Protein AF-A0A3M2SZI6-F1 (afdb_monomer_lite)

Foldseek 3Di:
DDLVVVVVVLVVLVVLVVCLVPCPPDDDVSNVVSVVVVVCQVLQLDPSVLVVLLSVLLVVLLVCLCVVVVHDPVRVVVQVVCCVPVVDRDPSCPRSVCCSVVPSCVVSVVVGDPLCNLPPDPVVVVPDDDVVVVVVCVVFQAAPLQRHTDDDQDDPPPDDDPDDDDPPRFWKWAFPPPRHIHTHVPPHPDPVSNCVCVVVCCVQAPSVRGGIDIDDPPDDPPPPPPPPPDDDDDDDDDDDDDD

Structure (mmCIF, N/CA/C/O backbone):
data_AF-A0A3M2SZI6-F1
#
_entry.id   AF-A0A3M2SZI6-F1
#
loop_
_atom_site.group_PDB
_atom_site.id
_atom_site.type_symbol
_atom_site.label_atom_id
_atom_site.label_alt_id
_atom_site.label_comp_id
_atom_site.label_asym_id
_atom_site.label_entity_id
_atom_site.label_seq_id
_atom_site.pdbx_PDB_ins_code
_atom_site.Cartn_x
_atom_site.Cartn_y
_atom_site.Cartn_z
_atom_site.occupancy
_atom_site.B_iso_or_equiv
_atom_site.auth_seq_id
_atom_site.auth_comp_id
_atom_site.auth_asym_id
_atom_site.auth_atom_id
_atom_site.pdbx_PDB_model_num
ATOM 1 N N . MET A 1 1 ? 2.377 13.272 8.577 1.00 46.03 1 MET A N 1
ATOM 2 C CA . MET A 1 1 ? 2.704 13.145 7.137 1.00 46.03 1 MET A CA 1
ATOM 3 C C . MET A 1 1 ? 1.404 13.261 6.367 1.00 46.03 1 MET A C 1
ATOM 5 O O . MET A 1 1 ? 0.552 12.391 6.498 1.00 46.03 1 MET A O 1
ATOM 9 N N . SER A 1 2 ? 1.166 14.421 5.756 1.00 57.62 2 SER A N 1
ATOM 10 C CA . SER A 1 2 ? -0.188 14.896 5.461 1.00 57.62 2 SER A CA 1
ATOM 11 C C . SER A 1 2 ? -0.835 14.128 4.307 1.00 57.62 2 SER A C 1
ATOM 13 O O . SER A 1 2 ? -0.233 13.898 3.264 1.00 57.62 2 SER A O 1
ATOM 15 N N . ARG A 1 3 ? -2.111 13.773 4.467 1.00 65.19 3 ARG A N 1
ATOM 16 C CA . ARG A 1 3 ? -2.977 13.209 3.416 1.00 65.19 3 ARG A CA 1
ATOM 17 C C . ARG A 1 3 ? -2.932 14.016 2.107 1.00 65.19 3 ARG A C 1
ATOM 19 O O . ARG A 1 3 ? -3.053 13.452 1.024 1.00 65.19 3 ARG A O 1
ATOM 26 N N . ALA A 1 4 ? -2.714 15.328 2.212 1.00 65.25 4 ALA A N 1
ATOM 27 C CA . ALA A 1 4 ? -2.494 16.231 1.085 1.00 65.25 4 ALA A CA 1
ATOM 28 C C . ALA A 1 4 ? -1.259 15.854 0.249 1.00 65.25 4 ALA A C 1
ATOM 30 O O . ALA A 1 4 ? -1.324 15.888 -0.977 1.00 65.25 4 ALA A O 1
ATOM 31 N N . PHE A 1 5 ? -0.171 15.420 0.888 1.00 71.94 5 PHE A N 1
ATOM 32 C CA . PHE A 1 5 ? 1.035 14.965 0.200 1.00 71.94 5 PHE A CA 1
ATOM 33 C C . PHE A 1 5 ? 0.783 13.692 -0.619 1.00 71.94 5 PHE A C 1
ATOM 35 O O . PHE A 1 5 ? 1.190 13.612 -1.773 1.00 71.94 5 PHE A O 1
ATOM 42 N N . LEU A 1 6 ? 0.029 12.728 -0.074 1.00 73.12 6 LEU A N 1
ATOM 43 C CA . LEU A 1 6 ? -0.333 11.503 -0.804 1.00 73.12 6 LEU A CA 1
ATOM 44 C C . LEU A 1 6 ? -1.160 11.810 -2.062 1.00 73.12 6 LEU A C 1
ATOM 46 O O . LEU A 1 6 ? -0.927 11.228 -3.119 1.00 73.12 6 LEU A O 1
ATOM 50 N N . ARG A 1 7 ? -2.078 12.778 -1.982 1.00 73.25 7 ARG A N 1
ATOM 51 C CA . ARG A 1 7 ? -2.840 13.256 -3.148 1.00 73.25 7 ARG A CA 1
ATOM 52 C C . ARG A 1 7 ? -1.986 13.989 -4.158 1.00 73.25 7 ARG A C 1
ATOM 54 O O . ARG A 1 7 ? -2.174 13.801 -5.355 1.00 73.25 7 ARG A O 1
ATOM 61 N N . PHE A 1 8 ? -1.081 14.833 -3.673 1.00 75.00 8 PHE A N 1
ATOM 62 C CA . PHE A 1 8 ? -0.149 15.553 -4.523 1.00 75.00 8 PHE A CA 1
ATOM 63 C C . PHE A 1 8 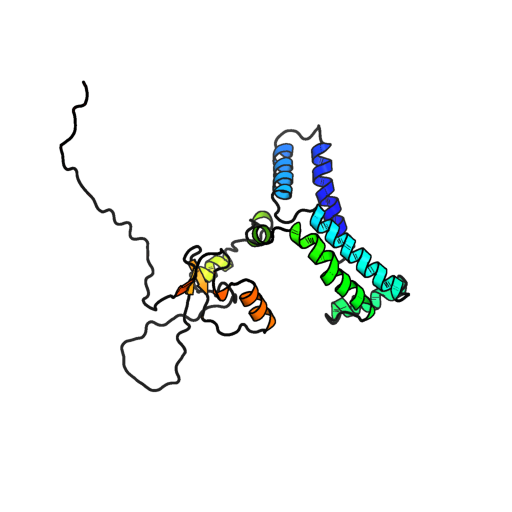? 0.698 14.573 -5.338 1.00 75.00 8 PHE A C 1
ATOM 65 O O . PHE A 1 8 ? 0.796 14.733 -6.551 1.00 75.00 8 PHE A O 1
ATOM 72 N N . MET A 1 9 ? 1.196 13.505 -4.706 1.00 78.69 9 MET A N 1
ATOM 73 C CA . MET A 1 9 ? 1.897 12.431 -5.411 1.00 78.69 9 MET A CA 1
ATOM 74 C C . MET A 1 9 ? 1.013 11.769 -6.473 1.00 78.69 9 MET A C 1
ATOM 76 O O . MET A 1 9 ? 1.435 11.673 -7.618 1.00 78.69 9 MET A O 1
ATOM 80 N N . CYS A 1 10 ? -0.228 11.384 -6.152 1.00 80.62 10 CYS A N 1
ATOM 81 C CA . CYS A 1 10 ? -1.124 10.761 -7.139 1.00 80.62 10 CYS A CA 1
ATOM 82 C C . CYS A 1 10 ? -1.425 11.679 -8.334 1.00 80.62 10 CYS A C 1
ATOM 84 O O . CYS A 1 10 ? -1.381 11.254 -9.489 1.00 80.62 10 CYS A O 1
ATOM 86 N N . ARG A 1 11 ? -1.663 12.970 -8.063 1.00 80.62 11 ARG A N 1
ATOM 87 C CA . ARG A 1 11 ? -1.860 13.989 -9.099 1.00 80.62 11 ARG A CA 1
ATOM 88 C C . ARG A 1 11 ? -0.607 14.163 -9.957 1.00 80.62 11 ARG A C 1
ATOM 90 O O . ARG A 1 11 ? -0.736 14.274 -11.171 1.00 80.62 11 ARG A O 1
ATOM 97 N N . GLY A 1 12 ? 0.575 14.165 -9.340 1.00 80.38 12 GLY A N 1
ATOM 98 C CA . GLY A 1 12 ? 1.857 14.198 -10.039 1.00 80.38 12 GLY A CA 1
ATOM 99 C C . GLY A 1 12 ? 2.023 12.996 -10.965 1.00 80.38 12 GLY A C 1
ATOM 100 O O . GLY A 1 12 ? 2.289 13.180 -12.146 1.00 80.38 12 GLY A O 1
ATOM 101 N N . LEU A 1 13 ? 1.757 11.786 -10.466 1.00 81.06 13 LEU A N 1
ATOM 102 C CA . LEU A 1 13 ? 1.853 10.547 -11.241 1.00 81.06 13 LEU A CA 1
ATOM 103 C C . LEU A 1 13 ? 0.875 10.507 -12.426 1.00 81.06 13 LEU A C 1
ATOM 105 O O . LEU A 1 13 ? 1.272 10.123 -13.521 1.00 81.06 13 LEU A O 1
ATOM 109 N N . ARG A 1 14 ? -0.375 10.973 -12.270 1.00 80.00 14 ARG A N 1
ATOM 110 C CA . ARG A 1 14 ? -1.274 11.166 -13.429 1.00 80.00 14 ARG A CA 1
ATOM 111 C C . ARG A 1 14 ? -0.752 12.222 -14.402 1.00 80.00 14 ARG A C 1
ATOM 113 O O . ARG A 1 14 ? -0.902 12.074 -15.612 1.00 80.00 14 ARG A O 1
ATOM 120 N N . GLY A 1 15 ? -0.166 13.292 -13.868 1.00 79.56 15 GLY A N 1
ATOM 121 C CA . GLY A 1 15 ? 0.428 14.372 -14.650 1.00 79.56 15 GLY A CA 1
ATOM 122 C C . GLY A 1 15 ? 1.559 13.894 -15.559 1.00 79.56 15 GLY A C 1
ATOM 123 O O . GLY A 1 15 ? 1.693 14.424 -16.656 1.00 79.56 15 GLY A O 1
ATOM 124 N N . VAL A 1 16 ? 2.305 12.859 -15.155 1.00 81.75 16 VAL A N 1
ATOM 125 C CA . VAL A 1 16 ? 3.337 12.223 -15.990 1.00 81.75 16 VAL A CA 1
ATOM 126 C C . VAL A 1 16 ? 2.719 11.641 -17.267 1.00 81.75 16 VAL A C 1
ATOM 128 O O . VAL A 1 16 ? 3.151 11.971 -18.366 1.00 81.75 16 VAL A O 1
ATOM 131 N N . TYR A 1 17 ? 1.638 10.864 -17.164 1.00 76.44 17 TYR A N 1
ATOM 132 C CA . TYR A 1 17 ? 0.963 10.314 -18.350 1.00 76.44 17 TYR A CA 1
ATOM 133 C C . TYR A 1 17 ? 0.357 11.394 -19.250 1.00 76.44 17 TYR A C 1
ATOM 135 O O . TYR A 1 17 ? 0.515 11.352 -20.470 1.00 76.44 17 TYR A O 1
ATOM 143 N N . ALA A 1 18 ? -0.319 12.381 -18.657 1.00 76.81 18 ALA A N 1
ATOM 144 C CA . ALA A 1 18 ? -0.904 13.489 -19.413 1.00 76.81 18 ALA A CA 1
ATOM 145 C C . ALA A 1 18 ? 0.176 14.327 -20.122 1.00 76.81 18 ALA A C 1
ATOM 147 O O . ALA A 1 18 ? -0.015 14.756 -21.262 1.00 76.81 18 ALA A O 1
ATOM 148 N N . GLY A 1 19 ? 1.323 14.516 -19.463 1.00 76.06 19 GLY A N 1
ATOM 149 C CA . GLY A 1 19 ? 2.503 15.170 -20.015 1.00 76.06 19 GLY A CA 1
ATOM 150 C C . GLY A 1 19 ? 3.101 14.395 -21.185 1.00 76.06 19 GLY A C 1
ATOM 151 O O . GLY A 1 19 ? 3.378 15.001 -22.218 1.00 76.06 19 GLY A O 1
ATOM 152 N N . TYR A 1 20 ? 3.223 13.068 -21.079 1.00 74.75 20 TYR A N 1
ATOM 153 C CA . TYR A 1 20 ? 3.683 12.208 -22.177 1.00 74.75 20 TYR A CA 1
ATOM 154 C C . TYR A 1 20 ? 2.764 12.285 -23.403 1.00 74.75 20 TYR A C 1
ATOM 156 O O . TYR A 1 20 ? 3.225 12.538 -24.512 1.00 74.75 20 TYR A O 1
ATOM 164 N N . ALA A 1 21 ? 1.450 12.145 -23.206 1.00 73.00 21 ALA A N 1
ATOM 165 C CA . ALA A 1 21 ? 0.480 12.169 -24.303 1.00 73.00 21 ALA A CA 1
ATOM 166 C C . ALA A 1 21 ? 0.410 13.532 -25.018 1.00 73.00 21 ALA A C 1
ATOM 168 O O . ALA A 1 21 ? 0.149 13.593 -26.218 1.00 73.00 21 ALA A O 1
ATOM 169 N N . SER A 1 22 ? 0.659 14.624 -24.289 1.00 72.25 22 SER A N 1
ATOM 170 C CA . SER A 1 22 ? 0.577 15.994 -24.820 1.00 72.25 22 SER A CA 1
ATOM 171 C C . SER A 1 22 ? 1.901 16.506 -25.400 1.00 72.25 22 SER A C 1
ATOM 173 O O . SER A 1 22 ? 1.936 17.568 -26.021 1.00 72.25 22 SER A O 1
ATOM 175 N N . SER A 1 23 ? 3.008 15.788 -25.200 1.00 65.56 23 SER A N 1
ATOM 176 C CA . SER A 1 23 ? 4.343 16.256 -25.572 1.00 65.56 23 SER A CA 1
ATOM 177 C C . SER A 1 23 ? 4.766 15.781 -26.961 1.00 65.56 23 SER A C 1
ATOM 179 O O . SER A 1 23 ? 5.646 14.945 -27.145 1.00 65.56 23 SER A O 1
ATOM 181 N N . VAL A 1 24 ? 4.186 16.422 -27.975 1.00 60.75 24 VAL A N 1
ATOM 182 C CA . VAL A 1 24 ? 4.564 16.262 -29.393 1.00 60.75 24 VAL A CA 1
ATOM 183 C C . VAL A 1 24 ? 6.037 16.653 -29.656 1.00 60.75 24 VAL A C 1
ATOM 185 O O . VAL A 1 24 ? 6.616 16.241 -30.656 1.00 60.75 24 VAL A O 1
ATOM 188 N N . ALA A 1 25 ? 6.668 17.398 -28.739 1.00 64.94 25 ALA A N 1
ATOM 189 C CA . ALA A 1 25 ? 8.011 17.966 -28.882 1.00 64.94 25 ALA A CA 1
ATOM 190 C C . ALA A 1 25 ? 9.134 17.245 -28.104 1.00 64.94 25 ALA A C 1
ATOM 192 O O . ALA A 1 25 ? 10.276 17.705 -28.154 1.00 64.94 25 ALA A O 1
ATOM 193 N N . LEU A 1 26 ? 8.868 16.145 -27.380 1.00 69.25 26 LEU A N 1
ATOM 194 C CA . LEU A 1 26 ? 9.967 15.371 -26.785 1.00 69.25 26 LEU A CA 1
ATOM 195 C C . LEU A 1 26 ? 10.735 14.635 -27.898 1.00 69.25 26 LEU A C 1
ATOM 197 O O . LEU A 1 26 ? 10.228 13.687 -28.501 1.00 69.25 26 LEU A O 1
ATOM 201 N N . ALA A 1 27 ? 11.957 15.092 -28.171 1.00 73.38 27 ALA A N 1
ATOM 202 C CA . ALA A 1 27 ? 12.854 14.537 -29.180 1.00 73.38 27 ALA A CA 1
ATOM 203 C C . ALA A 1 27 ? 14.046 13.805 -28.540 1.00 73.38 27 ALA A C 1
ATOM 205 O O . ALA A 1 27 ? 14.452 14.114 -27.418 1.00 73.38 27 ALA A O 1
ATOM 206 N N . GLY A 1 28 ? 14.612 12.844 -29.275 1.00 78.88 28 GLY A N 1
ATOM 207 C CA . GLY A 1 28 ? 15.809 12.099 -28.870 1.00 78.88 28 GLY A CA 1
ATOM 208 C C . GLY A 1 28 ? 15.627 11.282 -27.587 1.00 78.88 28 GLY A C 1
ATOM 209 O O . GLY A 1 28 ? 14.544 10.760 -27.309 1.00 78.88 28 GLY A O 1
ATOM 210 N N . ASP A 1 29 ? 16.694 11.198 -26.793 1.00 81.88 29 ASP A N 1
ATOM 211 C CA . ASP A 1 29 ? 16.782 10.353 -25.595 1.00 81.88 29 ASP A CA 1
ATOM 212 C C . ASP A 1 29 ? 15.749 10.708 -24.519 1.00 81.88 29 ASP A C 1
ATOM 214 O O . ASP A 1 29 ? 15.277 9.835 -23.793 1.00 81.88 29 ASP A O 1
ATOM 218 N N . ALA A 1 30 ? 15.319 11.973 -24.447 1.00 80.62 30 ALA A N 1
ATOM 219 C CA . ALA A 1 30 ? 14.303 12.408 -23.490 1.00 80.62 30 ALA A CA 1
ATOM 220 C C . ALA A 1 30 ? 12.989 11.630 -23.660 1.00 80.62 30 ALA A C 1
ATOM 222 O O . ALA A 1 30 ? 12.348 11.280 -22.671 1.00 80.62 30 ALA A O 1
ATOM 223 N N . ARG A 1 31 ? 12.599 11.319 -24.905 1.00 82.81 31 ARG A N 1
ATOM 224 C CA . ARG A 1 31 ? 11.388 10.534 -25.185 1.00 82.81 31 ARG A CA 1
ATOM 225 C C . ARG A 1 31 ? 11.536 9.081 -24.738 1.00 82.81 31 ARG A C 1
ATOM 227 O O . ARG A 1 31 ? 10.555 8.498 -24.283 1.00 82.81 31 ARG A O 1
ATOM 234 N N . ILE A 1 32 ? 12.741 8.524 -24.859 1.00 83.94 32 ILE A N 1
ATOM 235 C CA . ILE A 1 32 ? 13.065 7.153 -24.449 1.00 83.94 32 ILE A CA 1
ATOM 236 C C . ILE A 1 32 ? 12.957 7.038 -22.926 1.00 83.94 32 ILE A C 1
ATOM 238 O O . ILE A 1 32 ? 12.184 6.217 -22.439 1.00 83.94 32 ILE A O 1
ATOM 242 N N . TYR A 1 33 ? 13.623 7.925 -22.179 1.00 84.12 33 TYR A N 1
ATOM 243 C CA . TYR A 1 33 ? 13.553 7.926 -20.713 1.00 84.12 33 TYR A CA 1
ATOM 244 C C . TYR A 1 33 ? 12.137 8.198 -20.191 1.00 84.12 33 TYR A C 1
ATOM 246 O O . TYR A 1 33 ? 11.699 7.587 -19.220 1.00 84.12 33 TYR A O 1
ATOM 254 N N . TYR A 1 34 ? 11.379 9.087 -20.840 1.00 85.56 34 TYR A N 1
ATOM 255 C CA . TYR A 1 34 ? 9.992 9.337 -20.444 1.00 85.56 34 TYR A CA 1
ATOM 256 C C . TYR A 1 34 ? 9.104 8.107 -20.683 1.00 85.56 34 TYR A C 1
ATOM 258 O O . TYR A 1 34 ? 8.294 7.756 -19.825 1.00 85.56 34 TYR A O 1
ATOM 266 N N . ALA A 1 35 ? 9.275 7.424 -21.820 1.00 85.06 35 ALA A N 1
ATOM 267 C CA . ALA A 1 35 ? 8.560 6.184 -22.110 1.00 85.06 35 ALA A CA 1
ATOM 268 C C . ALA A 1 35 ? 8.898 5.083 -21.091 1.00 85.06 35 ALA A C 1
ATOM 270 O O . ALA A 1 35 ? 7.995 4.391 -20.632 1.00 85.06 35 ALA A O 1
ATOM 271 N N . GLU A 1 36 ? 10.163 4.972 -20.679 1.00 86.81 36 GLU A N 1
ATOM 272 C CA . GLU A 1 36 ? 10.608 4.040 -19.636 1.00 86.81 36 GLU A CA 1
ATOM 273 C C . GLU A 1 36 ? 9.957 4.340 -18.276 1.00 86.81 36 GLU A C 1
ATOM 275 O O . GLU A 1 36 ? 9.496 3.426 -17.586 1.00 86.81 36 GLU A O 1
ATOM 280 N N . ILE A 1 37 ? 9.831 5.621 -17.907 1.00 85.38 37 ILE A N 1
ATOM 281 C CA . ILE A 1 37 ? 9.111 6.037 -16.694 1.00 85.38 37 ILE A CA 1
ATOM 282 C C . ILE A 1 37 ? 7.634 5.639 -16.783 1.00 85.38 37 ILE A C 1
ATOM 284 O O . ILE A 1 37 ? 7.106 5.048 -15.841 1.00 85.38 37 ILE A O 1
ATOM 288 N N . CYS A 1 38 ? 6.963 5.925 -17.904 1.00 86.12 38 CYS A N 1
ATOM 289 C CA . CYS A 1 38 ? 5.572 5.515 -18.112 1.00 86.12 38 CYS A CA 1
ATOM 290 C C . CYS A 1 38 ? 5.425 3.992 -18.017 1.00 86.12 38 CYS A C 1
ATOM 292 O O . CYS A 1 38 ? 4.599 3.512 -17.248 1.00 86.12 38 CYS A O 1
ATOM 294 N N . GLN A 1 39 ? 6.284 3.231 -18.692 1.00 86.44 39 GLN A N 1
ATOM 295 C CA . GLN A 1 39 ? 6.273 1.769 -18.651 1.00 86.44 39 GLN A CA 1
ATOM 296 C C . GLN A 1 39 ? 6.519 1.220 -17.235 1.00 86.44 39 GLN A C 1
ATOM 298 O O . GLN A 1 39 ? 5.884 0.249 -16.817 1.00 86.44 39 GLN A O 1
ATOM 303 N N . THR A 1 40 ? 7.401 1.852 -16.459 1.00 84.19 40 THR A N 1
ATOM 304 C CA . THR A 1 40 ? 7.645 1.493 -15.052 1.00 84.19 40 THR A CA 1
ATOM 305 C C . THR A 1 40 ? 6.402 1.742 -14.194 1.00 84.19 40 THR A C 1
ATOM 307 O O . THR A 1 40 ? 6.050 0.930 -13.339 1.00 84.19 40 THR A O 1
ATOM 310 N N . LEU A 1 41 ? 5.685 2.842 -14.442 1.00 83.62 41 LEU A N 1
ATOM 311 C CA . LEU A 1 41 ? 4.431 3.143 -13.752 1.00 83.62 41 LEU A CA 1
ATOM 312 C C . LEU A 1 41 ? 3.291 2.196 -14.161 1.00 83.62 41 LEU A C 1
ATOM 314 O O . LEU A 1 41 ? 2.473 1.859 -13.306 1.00 83.62 41 LEU A O 1
ATOM 318 N N . GLU A 1 42 ? 3.226 1.761 -15.422 1.00 82.56 42 GLU A N 1
ATOM 319 C CA . GLU A 1 42 ? 2.219 0.802 -15.913 1.00 82.56 42 GLU A CA 1
ATOM 320 C C . GLU A 1 42 ? 2.475 -0.616 -15.395 1.00 82.56 42 GLU A C 1
ATOM 322 O O . GLU A 1 42 ? 1.539 -1.326 -15.032 1.00 82.56 42 GLU A O 1
ATOM 327 N N . SER A 1 43 ? 3.746 -1.020 -15.327 1.00 82.25 43 SER A N 1
ATOM 328 C CA . SER A 1 43 ? 4.164 -2.326 -14.799 1.00 82.25 43 SER A CA 1
ATOM 329 C C . SER A 1 43 ? 4.145 -2.400 -13.270 1.00 82.25 43 SER A C 1
ATOM 331 O O . SER A 1 43 ? 4.288 -3.488 -12.704 1.00 82.25 43 SER A O 1
ATOM 333 N N . SER A 1 44 ? 3.933 -1.270 -12.586 1.00 81.62 44 SER A N 1
ATOM 334 C CA . SER A 1 44 ? 3.787 -1.237 -11.136 1.00 81.62 44 SER A CA 1
ATOM 335 C C . SER A 1 44 ? 2.622 -2.132 -10.691 1.00 81.62 44 SER A C 1
ATOM 337 O O . SER A 1 44 ? 1.479 -1.930 -11.111 1.00 81.62 44 SER A O 1
ATOM 339 N N . PRO A 1 45 ? 2.849 -3.065 -9.749 1.00 83.06 45 PRO A N 1
ATOM 340 C CA . PRO A 1 45 ? 1.787 -3.923 -9.221 1.00 83.06 45 PRO A CA 1
ATOM 341 C C . PRO A 1 45 ? 0.752 -3.143 -8.393 1.00 83.06 45 PRO A C 1
ATOM 343 O O . PRO A 1 45 ? -0.335 -3.645 -8.104 1.00 83.06 45 PRO A O 1
ATOM 346 N N . VAL A 1 46 ? 1.075 -1.905 -7.999 1.00 83.06 46 VAL A N 1
ATOM 347 C CA . VAL A 1 46 ? 0.136 -0.976 -7.369 1.00 83.06 46 VAL A CA 1
ATOM 348 C C . VAL A 1 46 ? -0.376 -0.018 -8.436 1.00 83.06 46 VAL A C 1
ATOM 350 O O . VAL A 1 46 ? 0.315 0.935 -8.801 1.00 83.06 46 VAL A O 1
ATOM 353 N N . ARG A 1 47 ? -1.603 -0.256 -8.911 1.00 85.81 47 ARG A N 1
ATOM 354 C CA . ARG A 1 47 ? -2.260 0.645 -9.861 1.00 85.81 47 ARG A CA 1
ATOM 355 C C . ARG A 1 47 ? -2.638 1.966 -9.180 1.00 85.81 47 ARG A C 1
ATOM 357 O O . ARG A 1 47 ? -3.231 1.973 -8.095 1.00 85.81 47 ARG A O 1
ATOM 364 N N . ILE A 1 48 ? -2.291 3.084 -9.819 1.00 86.50 48 ILE A N 1
ATOM 365 C CA . ILE A 1 48 ? -2.478 4.438 -9.269 1.00 86.50 48 ILE A CA 1
ATOM 366 C C . ILE A 1 48 ? -3.967 4.739 -9.035 1.00 86.50 48 ILE A C 1
ATOM 368 O O . ILE A 1 48 ? -4.319 5.286 -7.992 1.00 86.50 48 ILE A O 1
ATOM 372 N N . ASP A 1 49 ? -4.848 4.321 -9.947 1.00 87.38 49 ASP A N 1
ATOM 373 C CA . ASP A 1 49 ? -6.300 4.511 -9.840 1.00 87.38 49 ASP A CA 1
ATOM 374 C C . ASP A 1 49 ? -6.887 3.813 -8.602 1.00 87.38 49 ASP A C 1
ATOM 376 O O . ASP A 1 49 ? -7.684 4.399 -7.868 1.00 87.38 49 ASP A O 1
ATOM 380 N N . VAL A 1 50 ? -6.452 2.581 -8.318 1.00 89.44 50 VAL A N 1
ATOM 381 C CA . VAL A 1 50 ? -6.881 1.810 -7.137 1.00 89.44 50 VAL A CA 1
ATOM 382 C C . VAL A 1 50 ? -6.410 2.481 -5.850 1.00 89.44 50 VAL A C 1
ATOM 384 O O . VAL A 1 50 ? -7.165 2.585 -4.878 1.00 89.44 50 VAL A O 1
ATOM 387 N N . TYR A 1 51 ? -5.168 2.968 -5.842 1.00 87.94 51 TYR A N 1
ATOM 388 C CA . TYR A 1 51 ? -4.617 3.698 -4.707 1.00 87.94 51 TYR A CA 1
ATOM 389 C C . TYR A 1 51 ? -5.363 5.018 -4.456 1.00 87.94 51 TYR A C 1
ATOM 391 O O . TYR A 1 51 ? -5.688 5.349 -3.315 1.00 87.94 51 TYR A O 1
ATOM 399 N N . GLU A 1 52 ? -5.725 5.748 -5.508 1.00 89.19 52 GLU A N 1
ATOM 400 C CA . GLU A 1 52 ? -6.522 6.968 -5.387 1.00 89.19 52 GLU A CA 1
ATOM 401 C C . GLU A 1 52 ? -7.938 6.700 -4.878 1.00 89.19 52 GLU A C 1
ATOM 403 O O . GLU A 1 52 ? -8.399 7.423 -3.990 1.00 89.19 52 GLU A O 1
ATOM 408 N N . LYS A 1 53 ? -8.608 5.645 -5.366 1.00 91.19 53 LYS A N 1
ATOM 409 C CA . LYS A 1 53 ? -9.910 5.211 -4.828 1.00 91.19 53 LYS A CA 1
ATOM 410 C C . LYS A 1 53 ? -9.823 4.954 -3.321 1.00 91.19 53 LYS A C 1
ATOM 412 O O . LYS A 1 53 ? -10.703 5.390 -2.578 1.00 91.19 53 LYS A O 1
ATOM 417 N N . LEU A 1 54 ? -8.742 4.317 -2.851 1.00 90.50 54 LEU A N 1
ATOM 418 C CA . LEU A 1 54 ? -8.496 4.120 -1.419 1.00 90.50 54 LEU A CA 1
ATOM 419 C C . LEU A 1 54 ? -8.372 5.455 -0.676 1.00 90.50 54 LEU A C 1
ATOM 421 O O . LEU A 1 54 ? -9.026 5.642 0.349 1.00 90.50 54 LEU A O 1
ATOM 425 N N . LEU A 1 55 ? -7.554 6.385 -1.179 1.00 90.06 55 LEU A N 1
ATOM 426 C CA . LEU A 1 55 ? -7.348 7.689 -0.540 1.00 90.06 55 LEU A CA 1
ATOM 427 C C . LEU A 1 55 ? -8.629 8.527 -0.478 1.00 90.06 55 LEU A C 1
ATOM 429 O O . LEU A 1 55 ? -8.854 9.232 0.509 1.00 90.06 55 LEU A O 1
ATOM 433 N N . VAL A 1 56 ? -9.457 8.472 -1.522 1.00 91.19 56 VAL A N 1
ATOM 434 C CA . VAL A 1 56 ? -10.767 9.132 -1.549 1.00 91.19 56 VAL A CA 1
ATOM 435 C C . VAL A 1 56 ? -11.696 8.479 -0.528 1.00 91.19 56 VAL A C 1
ATOM 437 O O . VAL A 1 56 ? -12.233 9.183 0.321 1.00 91.19 56 VAL A O 1
ATOM 440 N N . GLY A 1 57 ? -11.805 7.147 -0.525 1.00 91.56 57 GLY A N 1
ATOM 441 C CA . GLY A 1 57 ? -12.662 6.420 0.416 1.00 91.56 57 GLY A CA 1
ATOM 442 C C . GLY A 1 57 ? -12.280 6.627 1.885 1.00 91.56 57 GLY A C 1
ATOM 443 O O . GLY A 1 57 ? -13.157 6.762 2.740 1.00 91.56 57 GLY A O 1
ATOM 444 N N . VAL A 1 58 ? -10.981 6.695 2.195 1.00 91.75 58 VAL A N 1
ATOM 445 C CA . VAL A 1 58 ? -10.490 7.014 3.547 1.00 91.75 58 VAL A CA 1
ATOM 446 C C . VAL A 1 58 ? -10.872 8.437 3.947 1.00 91.75 58 VAL A C 1
ATOM 448 O O . VAL A 1 58 ? -11.320 8.645 5.071 1.00 91.75 58 VAL A O 1
ATOM 451 N N . ASP A 1 59 ? -10.725 9.417 3.053 1.00 90.19 59 ASP A N 1
ATOM 452 C CA . ASP A 1 59 ? -11.095 10.797 3.375 1.00 90.19 59 ASP A CA 1
ATOM 453 C C . ASP A 1 59 ? -12.595 10.969 3.557 1.00 90.19 59 ASP A C 1
ATOM 455 O O . ASP A 1 59 ? -13.011 11.537 4.558 1.00 90.19 59 ASP A O 1
ATOM 459 N N . SER A 1 60 ? -13.408 10.411 2.663 1.00 92.56 60 SER A N 1
ATOM 460 C CA . SER A 1 60 ? -14.862 10.438 2.819 1.00 92.56 60 SER A CA 1
ATOM 461 C C . SER A 1 60 ? -15.286 9.825 4.156 1.00 92.56 60 SER A C 1
ATOM 463 O O . SER A 1 60 ? -16.075 10.428 4.879 1.00 92.56 60 SER A O 1
ATOM 465 N N . ALA A 1 61 ? -14.700 8.686 4.548 1.00 93.62 61 ALA A N 1
ATOM 466 C CA . ALA A 1 61 ? -14.992 8.051 5.833 1.00 93.62 61 ALA A CA 1
ATOM 467 C C . ALA A 1 61 ? -14.597 8.927 7.037 1.00 93.62 61 ALA A C 1
ATOM 469 O O . ALA A 1 61 ? -15.370 9.054 7.986 1.00 93.62 61 ALA A O 1
ATOM 470 N N . VAL A 1 62 ? -13.414 9.546 7.000 1.00 92.19 62 VAL A N 1
ATOM 471 C CA . VAL A 1 62 ? -12.931 10.437 8.069 1.00 92.19 62 VAL A CA 1
ATOM 472 C C . VAL A 1 62 ? -13.753 11.728 8.131 1.00 92.19 62 VAL A C 1
ATOM 474 O O . VAL A 1 62 ? -14.158 12.146 9.213 1.00 92.19 62 VAL A O 1
ATOM 477 N N . GLY A 1 63 ? -14.054 12.336 6.983 1.00 91.00 63 GLY A N 1
ATOM 478 C CA . GLY A 1 63 ? -14.882 13.534 6.883 1.00 91.00 63 GLY A CA 1
ATOM 479 C C . GLY A 1 63 ? -16.294 13.301 7.415 1.00 91.00 63 GLY A C 1
ATOM 480 O O . GLY A 1 63 ? -16.792 14.113 8.190 1.00 91.00 63 GLY A O 1
ATOM 481 N N . HIS A 1 64 ? -16.916 12.167 7.077 1.00 93.81 64 HIS A N 1
ATOM 482 C CA . HIS A 1 64 ? -18.228 11.792 7.612 1.00 93.81 64 HIS A CA 1
ATOM 483 C C . HIS A 1 64 ? -18.193 11.507 9.114 1.00 93.81 64 HIS A C 1
ATOM 485 O O . HIS A 1 64 ? -19.138 11.859 9.811 1.00 93.81 64 HIS A O 1
ATOM 491 N N . ALA A 1 65 ? -17.114 10.917 9.629 1.00 93.44 65 ALA A N 1
ATOM 492 C CA . ALA A 1 65 ? -16.974 10.670 11.060 1.00 93.44 65 ALA A CA 1
ATOM 493 C C . ALA A 1 65 ? -16.840 11.972 11.866 1.00 93.44 65 ALA A C 1
ATOM 495 O O . ALA A 1 65 ? -17.526 12.136 12.873 1.00 93.44 65 ALA A O 1
ATOM 496 N N . TYR A 1 66 ? -16.033 12.929 11.393 1.00 93.75 66 TYR A N 1
ATOM 497 C CA . TYR A 1 66 ? -15.952 14.250 12.021 1.00 93.75 66 TYR A CA 1
ATOM 498 C C . TYR A 1 66 ? -17.267 15.020 11.905 1.00 93.75 66 TYR A C 1
ATOM 500 O O . TYR A 1 66 ? -17.756 15.531 12.908 1.00 93.75 66 TYR A O 1
ATOM 508 N N . HIS A 1 67 ? -17.876 15.056 10.717 1.00 92.44 67 HIS A N 1
ATOM 509 C CA . HIS A 1 67 ? -19.150 15.745 10.516 1.00 92.44 67 HIS A CA 1
ATOM 510 C C . HIS A 1 67 ? -20.272 15.142 11.374 1.00 92.44 67 HIS A C 1
ATOM 512 O O . HIS A 1 67 ? -21.004 15.876 12.030 1.00 92.44 67 HIS A O 1
ATOM 518 N N . GLY A 1 68 ? -20.362 13.810 11.444 1.00 89.62 68 GLY A N 1
ATOM 519 C CA . GLY A 1 68 ? -21.346 13.105 12.267 1.00 89.62 68 GLY A CA 1
ATOM 520 C C . GLY A 1 68 ? -21.148 13.288 13.774 1.00 89.62 68 GLY A C 1
ATOM 521 O O . GLY A 1 68 ? -22.104 13.153 14.529 1.00 89.62 68 GLY A O 1
ATOM 522 N N . ALA A 1 69 ? -19.935 13.630 14.216 1.00 89.88 69 ALA A N 1
ATOM 523 C CA . ALA A 1 69 ? -19.650 13.998 15.602 1.00 89.88 69 ALA A CA 1
ATOM 524 C C . ALA A 1 69 ? -19.787 15.507 15.876 1.00 89.88 69 ALA A C 1
ATOM 526 O O . ALA A 1 69 ? -19.535 15.935 16.999 1.00 89.88 69 ALA A O 1
ATOM 527 N N . GLY A 1 70 ? -20.154 16.309 14.869 1.00 90.31 70 GLY A N 1
ATOM 528 C CA . GLY A 1 70 ? -20.269 17.764 14.980 1.00 90.31 70 GLY A CA 1
ATOM 529 C C . GLY A 1 70 ? -18.934 18.514 14.978 1.00 90.31 70 GLY A C 1
ATOM 530 O O . GLY A 1 70 ? -18.922 19.697 15.292 1.00 90.31 70 GLY A O 1
ATOM 531 N N . TYR A 1 71 ? -17.824 17.859 14.618 1.00 88.81 71 TYR A N 1
ATOM 532 C CA . TYR A 1 71 ? -16.488 18.455 14.690 1.00 88.81 71 TYR A CA 1
ATOM 533 C C . TYR A 1 71 ? -16.243 19.439 13.541 1.00 88.81 71 TYR A C 1
ATOM 535 O O . TYR A 1 71 ? -16.235 19.058 12.360 1.00 88.81 71 TYR A O 1
ATOM 543 N N . GLY A 1 72 ? -15.954 20.690 13.900 1.00 86.00 72 GLY A N 1
ATOM 544 C CA . GLY A 1 72 ? -15.466 21.719 12.980 1.00 86.00 72 GLY A CA 1
ATOM 545 C C . GLY A 1 72 ? -13.966 21.594 12.683 1.00 86.00 72 GLY A C 1
ATOM 546 O O . GLY A 1 72 ? -13.248 20.813 13.308 1.00 86.00 72 GLY A O 1
ATOM 547 N N . ASP A 1 73 ? -13.452 22.396 11.745 1.00 82.44 73 ASP A N 1
ATOM 548 C CA . ASP A 1 73 ? -12.023 22.373 11.378 1.00 82.44 73 ASP A CA 1
ATOM 549 C C . ASP A 1 73 ? -11.093 22.711 12.558 1.00 82.44 73 ASP A C 1
ATOM 551 O O . ASP A 1 73 ? -9.986 22.180 12.638 1.00 82.44 73 ASP A O 1
ATOM 555 N N . ALA A 1 74 ? -11.556 23.525 13.512 1.00 86.50 74 ALA A N 1
ATOM 556 C CA . ALA A 1 74 ? -10.804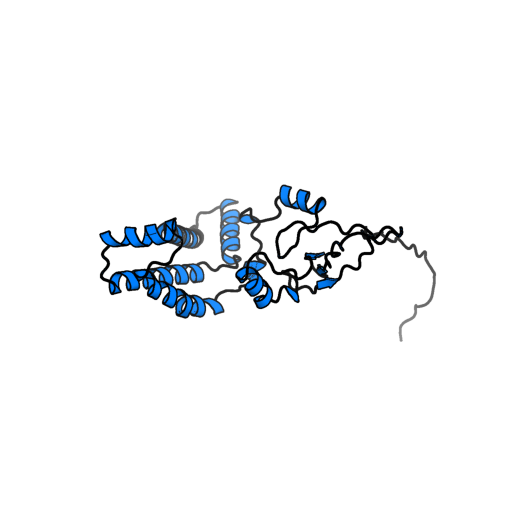 23.889 14.714 1.00 86.50 74 ALA A CA 1
ATOM 557 C C . ALA A 1 74 ? -10.632 22.726 15.712 1.00 86.50 74 ALA A C 1
ATOM 559 O O . ALA A 1 74 ? -9.684 22.720 16.495 1.00 86.50 74 ALA A O 1
ATOM 560 N N . GLU A 1 75 ? -11.521 21.731 15.681 1.00 86.31 75 GLU A N 1
ATOM 561 C CA . GLU A 1 75 ? -11.577 20.647 16.673 1.00 86.31 75 GLU A CA 1
ATOM 562 C C . GLU A 1 75 ? -10.873 19.370 16.187 1.00 86.31 75 GLU A C 1
ATOM 564 O O . GLU A 1 75 ? -10.521 18.498 16.982 1.00 86.31 75 GLU A O 1
ATOM 569 N N . ARG A 1 76 ? -10.603 19.268 14.879 1.00 85.94 76 ARG A N 1
ATOM 570 C CA . ARG A 1 76 ? -9.900 18.135 14.247 1.00 85.94 76 ARG A CA 1
ATOM 571 C C . ARG A 1 76 ? -8.453 17.914 14.714 1.00 85.94 76 ARG A C 1
ATOM 573 O O . ARG A 1 76 ? -8.079 16.746 14.861 1.00 85.94 76 ARG A O 1
ATOM 580 N N . PRO A 1 77 ? 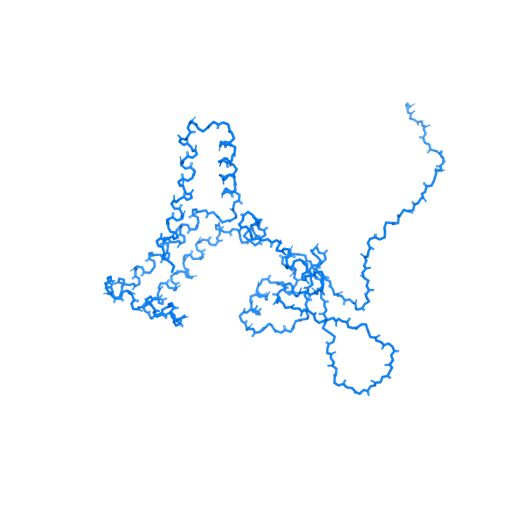-7.632 18.949 14.999 1.00 87.00 77 PRO A N 1
ATOM 581 C CA . PRO A 1 77 ? -6.235 18.744 15.384 1.00 87.00 77 PRO A CA 1
ATOM 582 C C . PRO A 1 77 ? -6.051 17.934 16.673 1.00 87.00 77 PRO A C 1
ATOM 584 O O . PRO A 1 77 ? -5.044 17.243 16.819 1.00 87.00 77 PRO A O 1
ATOM 587 N N . GLY A 1 78 ? -7.009 17.993 17.607 1.00 87.69 78 GLY A N 1
ATOM 588 C CA . GLY A 1 78 ? -6.942 17.271 18.882 1.00 87.69 78 GLY A CA 1
ATOM 589 C C . GLY A 1 78 ? -6.922 15.748 18.695 1.00 87.69 78 GLY A C 1
ATOM 590 O O . GLY A 1 78 ? -5.919 15.113 19.036 1.00 87.69 78 GLY A O 1
ATOM 591 N N . PRO A 1 79 ? -7.974 15.156 18.099 1.00 87.50 79 PRO A N 1
ATOM 592 C CA . PRO A 1 79 ? -8.012 13.730 17.778 1.00 87.50 79 PRO A CA 1
ATOM 593 C C . PRO A 1 79 ? -6.864 13.274 16.866 1.00 87.50 79 PRO A C 1
ATOM 595 O O . PRO A 1 79 ? -6.321 12.188 17.059 1.00 87.50 79 PRO A O 1
ATOM 598 N N . GLU A 1 80 ? -6.455 14.088 15.886 1.00 87.12 80 GLU A N 1
ATOM 599 C CA . GLU A 1 80 ? -5.330 13.743 15.002 1.00 87.12 80 GLU A CA 1
ATOM 600 C C . GLU A 1 80 ? -3.998 13.675 15.758 1.00 87.12 80 GLU A C 1
ATOM 602 O O . GLU A 1 80 ? -3.210 12.747 15.558 1.00 87.12 80 GLU A O 1
ATOM 607 N N . LYS A 1 81 ? -3.757 14.622 16.672 1.00 85.25 81 LYS A N 1
ATOM 608 C CA . LYS A 1 81 ? -2.582 14.606 17.547 1.00 85.25 81 LYS A CA 1
ATOM 609 C C . LYS A 1 8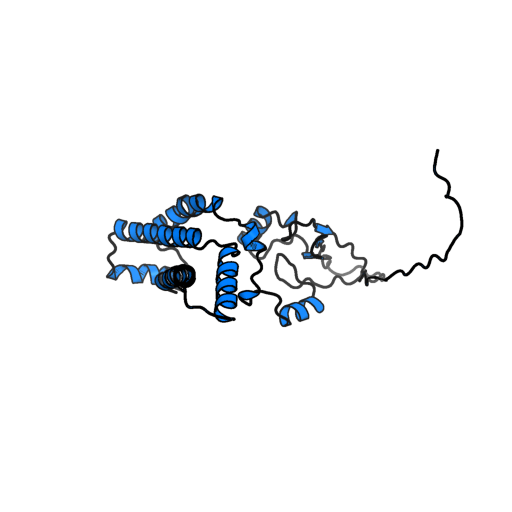1 ? -2.590 13.379 18.454 1.00 85.25 81 LYS A C 1
ATOM 611 O O . LYS A 1 81 ? -1.553 12.737 18.595 1.00 85.25 81 LYS A O 1
ATOM 616 N N . GLU A 1 82 ? -3.733 13.030 19.041 1.00 85.38 82 GLU A N 1
ATOM 617 C CA . GLU A 1 82 ? -3.855 11.837 19.886 1.00 85.38 82 GLU A CA 1
ATOM 618 C C . GLU A 1 82 ? -3.550 10.554 19.100 1.00 85.38 82 GLU A C 1
ATOM 620 O O . GLU A 1 82 ? -2.777 9.713 19.564 1.00 85.38 82 GLU A O 1
ATOM 625 N N . LEU A 1 83 ? -4.081 10.440 17.878 1.00 84.56 83 LEU A N 1
ATOM 626 C CA . LEU A 1 83 ? -3.812 9.314 16.985 1.00 84.56 83 LEU A CA 1
ATOM 627 C C . LEU A 1 83 ? -2.314 9.173 16.676 1.00 84.56 83 LEU A C 1
ATOM 629 O O . LEU A 1 83 ? -1.788 8.060 16.688 1.00 84.56 83 LEU A O 1
ATOM 633 N N . LEU A 1 84 ? -1.627 10.288 16.412 1.00 81.12 84 LEU A N 1
ATOM 634 C CA . LEU A 1 84 ? -0.202 10.298 16.069 1.00 81.12 84 LEU A CA 1
ATOM 635 C C . LEU A 1 84 ? 0.712 10.041 17.273 1.00 81.12 84 LEU A C 1
ATOM 637 O O . LEU A 1 84 ? 1.705 9.334 17.132 1.00 81.12 84 LEU A O 1
ATOM 641 N N . VAL A 1 85 ? 0.398 10.618 18.435 1.00 86.62 85 VAL A N 1
ATOM 642 C CA . VAL A 1 85 ? 1.262 10.558 19.626 1.00 86.62 85 VAL A CA 1
ATOM 643 C C . VAL A 1 85 ? 1.044 9.266 20.411 1.00 86.62 85 VAL A C 1
ATOM 645 O O . VAL A 1 85 ? 2.009 8.628 20.822 1.00 86.62 85 VAL A O 1
ATOM 648 N N . ASN A 1 86 ? -0.213 8.854 20.591 1.00 85.56 86 ASN A N 1
ATOM 649 C CA . ASN A 1 86 ? -0.563 7.721 21.451 1.00 85.56 86 ASN A CA 1
ATOM 650 C C . ASN A 1 86 ? -0.794 6.420 20.669 1.00 85.56 86 ASN A C 1
ATOM 652 O O . ASN A 1 86 ? -1.051 5.384 21.282 1.00 85.56 86 ASN A O 1
ATOM 656 N N . ALA A 1 87 ? -0.748 6.464 19.330 1.00 83.19 87 ALA A N 1
ATOM 657 C CA . ALA A 1 87 ? -1.043 5.333 18.443 1.00 83.19 87 ALA A CA 1
ATOM 658 C C . ALA A 1 87 ? -2.392 4.643 18.749 1.00 83.19 87 ALA A C 1
ATOM 660 O O . ALA A 1 87 ? -2.578 3.450 18.493 1.00 83.19 87 ALA A O 1
ATOM 661 N N . ARG A 1 88 ? -3.345 5.398 19.306 1.00 85.69 88 ARG A N 1
ATOM 662 C CA . ARG A 1 88 ? -4.681 4.933 19.683 1.00 85.69 88 ARG A CA 1
ATOM 663 C C . ARG A 1 88 ? -5.710 5.583 18.774 1.00 85.69 88 ARG A C 1
ATOM 665 O O . ARG A 1 88 ? -5.624 6.772 18.508 1.00 85.69 88 ARG A O 1
ATOM 672 N N . VAL A 1 89 ? -6.700 4.811 18.328 1.00 89.69 89 VAL A N 1
ATOM 673 C CA . VAL A 1 89 ? -7.818 5.339 17.536 1.00 89.69 89 VAL A CA 1
ATOM 674 C C . VAL A 1 89 ? -8.743 6.161 18.449 1.00 89.69 89 VAL A C 1
ATOM 676 O O . VAL A 1 89 ? -9.330 5.571 19.363 1.00 89.69 89 VAL A O 1
ATOM 679 N N . PRO A 1 90 ? -8.901 7.480 18.222 1.00 90.81 90 PRO A N 1
ATOM 680 C CA . PRO A 1 90 ? -9.850 8.308 18.963 1.00 90.81 90 PRO A CA 1
ATOM 681 C C . PRO A 1 90 ? -11.290 7.847 18.728 1.00 90.81 90 PRO A C 1
ATOM 683 O O . PRO A 1 90 ? -11.624 7.391 17.632 1.00 90.81 90 PRO A O 1
ATOM 686 N N . ALA A 1 91 ? -12.163 8.020 19.726 1.00 91.06 91 ALA A N 1
ATOM 687 C CA . ALA A 1 91 ? -13.555 7.558 19.670 1.00 91.06 91 ALA A CA 1
ATOM 688 C C . ALA A 1 91 ? -14.311 8.079 18.432 1.00 91.06 91 ALA A C 1
ATOM 690 O O . ALA A 1 91 ? -15.009 7.314 17.768 1.00 91.06 91 ALA A O 1
ATOM 691 N N . VAL A 1 92 ? -14.088 9.347 18.069 1.00 93.00 92 VAL A N 1
ATOM 692 C CA . VAL A 1 92 ? -14.687 9.982 16.884 1.00 93.00 92 VAL A CA 1
ATOM 693 C C . VAL A 1 92 ? -14.310 9.288 15.569 1.00 93.00 92 VAL A C 1
ATOM 695 O O . VAL A 1 92 ? -15.112 9.256 14.647 1.00 93.00 92 VAL A O 1
ATOM 698 N N . LEU A 1 93 ? -13.131 8.661 15.479 1.00 93.19 93 LEU A N 1
ATOM 699 C CA . LEU A 1 93 ? -12.651 7.993 14.262 1.00 93.19 93 LEU A CA 1
ATOM 700 C C . LEU A 1 93 ? -12.985 6.496 14.201 1.00 93.19 93 LEU A C 1
ATOM 702 O O . LEU A 1 93 ? -12.698 5.847 13.194 1.00 93.19 93 LEU A O 1
ATOM 706 N N . VAL A 1 94 ? -13.601 5.920 15.238 1.00 93.81 94 VAL A N 1
ATOM 707 C CA . VAL A 1 94 ? -13.918 4.480 15.276 1.00 93.81 94 VAL A CA 1
ATOM 708 C C . VAL A 1 94 ? -14.843 4.084 14.123 1.00 93.81 94 VAL A C 1
ATOM 710 O O . VAL A 1 94 ? -14.628 3.052 13.482 1.00 93.81 94 VAL A O 1
ATOM 713 N N . THR A 1 95 ? -15.836 4.919 13.815 1.00 93.31 95 THR A N 1
ATOM 714 C CA . THR A 1 95 ? -16.762 4.705 12.695 1.00 93.31 95 THR A CA 1
ATOM 715 C C . THR A 1 95 ? -16.038 4.776 11.352 1.00 93.31 95 THR A C 1
ATOM 717 O O . THR A 1 95 ? -16.225 3.888 10.524 1.00 93.31 95 THR A O 1
ATOM 720 N N . ALA A 1 96 ? -15.131 5.742 11.166 1.00 94.12 96 ALA A N 1
ATOM 721 C CA . ALA A 1 96 ? -14.295 5.833 9.968 1.00 94.12 96 ALA A CA 1
ATOM 722 C C . ALA A 1 96 ? -13.441 4.572 9.772 1.00 94.12 96 ALA A C 1
ATOM 724 O O . ALA A 1 96 ? -13.420 4.000 8.683 1.00 94.12 96 ALA A O 1
ATOM 725 N N . VAL A 1 97 ? -12.776 4.092 10.829 1.00 93.94 97 VAL A N 1
ATOM 726 C CA . VAL A 1 97 ? -11.972 2.860 10.775 1.00 93.94 97 VAL A CA 1
ATOM 727 C C . VAL A 1 97 ? -12.844 1.652 10.430 1.00 93.94 97 VAL A C 1
ATOM 729 O O . VAL A 1 97 ? -12.457 0.839 9.589 1.00 93.94 97 VAL A O 1
ATOM 732 N N . ALA A 1 98 ? -14.036 1.543 11.023 1.00 94.75 98 ALA A N 1
ATOM 733 C CA . ALA A 1 98 ? -14.973 0.473 10.702 1.00 94.75 98 ALA A CA 1
ATOM 734 C C . ALA A 1 98 ? -15.380 0.501 9.219 1.00 94.75 98 ALA A C 1
ATOM 736 O O . ALA A 1 98 ? -15.319 -0.537 8.562 1.00 94.75 98 ALA A O 1
ATOM 737 N N . THR A 1 99 ? -15.717 1.673 8.677 1.00 95.12 99 THR A N 1
ATOM 738 C CA . THR A 1 99 ? -16.036 1.872 7.254 1.00 95.12 99 THR A CA 1
ATOM 739 C C . THR A 1 99 ? -14.861 1.488 6.356 1.00 95.12 99 THR A C 1
ATOM 741 O O . THR A 1 99 ? -15.023 0.724 5.404 1.00 95.12 99 THR A O 1
ATOM 744 N N . ILE A 1 100 ? -13.647 1.933 6.689 1.00 93.81 100 ILE A N 1
ATOM 745 C CA . ILE A 1 100 ? -12.444 1.619 5.911 1.00 93.81 100 ILE A CA 1
ATOM 746 C C . ILE A 1 100 ? -12.207 0.105 5.857 1.00 93.81 100 ILE A C 1
ATOM 748 O O . ILE A 1 100 ? -12.002 -0.452 4.777 1.00 93.81 100 ILE A O 1
ATOM 752 N N . LEU A 1 101 ? -12.264 -0.576 7.004 1.00 94.19 101 LEU A N 1
ATOM 753 C CA . LEU A 1 101 ? -11.960 -2.005 7.092 1.00 94.19 101 LEU A CA 1
ATOM 754 C C . LEU A 1 101 ? -13.083 -2.904 6.558 1.00 94.19 101 LEU A C 1
ATOM 756 O O . LEU A 1 101 ? -12.793 -3.995 6.065 1.00 94.19 101 LEU A O 1
ATOM 760 N N . ARG A 1 102 ? -14.349 -2.485 6.678 1.00 94.81 102 ARG A N 1
ATOM 761 C CA . ARG A 1 102 ? -15.517 -3.306 6.306 1.00 94.81 102 ARG A CA 1
ATOM 762 C C . ARG A 1 102 ? -16.058 -3.018 4.911 1.00 94.81 102 ARG A C 1
ATOM 764 O O . ARG A 1 102 ? -16.722 -3.888 4.362 1.00 94.81 102 ARG A O 1
ATOM 771 N N . GLN A 1 103 ? -15.791 -1.842 4.347 1.00 94.19 103 GLN A N 1
ATOM 772 C CA . GLN A 1 103 ? -16.344 -1.432 3.053 1.00 94.19 103 GLN A CA 1
ATOM 773 C C . GLN A 1 103 ? -15.236 -1.117 2.045 1.00 94.19 103 GLN A C 1
ATOM 775 O O . GLN A 1 103 ? -15.102 -1.834 1.056 1.00 94.19 103 GLN A O 1
ATOM 780 N N . ASN A 1 104 ? -14.383 -0.124 2.326 1.00 92.19 104 ASN A N 1
ATOM 781 C CA . ASN A 1 104 ? -13.383 0.343 1.355 1.00 92.19 104 ASN A CA 1
ATOM 782 C C . ASN A 1 104 ? -12.352 -0.742 1.001 1.00 92.19 104 ASN A C 1
ATOM 784 O O . ASN A 1 104 ? -12.138 -1.040 -0.171 1.00 92.19 104 ASN A O 1
ATOM 788 N N . ILE A 1 105 ? -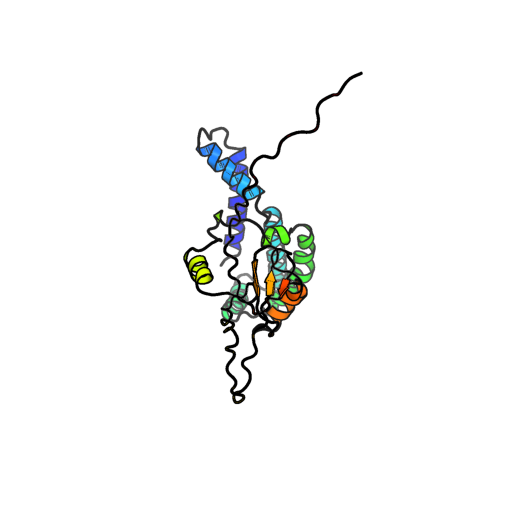11.719 -1.368 2.002 1.00 91.00 105 ILE A N 1
ATOM 789 C CA . ILE A 1 105 ? -10.709 -2.409 1.751 1.00 91.00 105 ILE A CA 1
ATOM 790 C C . ILE A 1 105 ? -11.318 -3.631 1.044 1.00 91.00 105 ILE A C 1
ATOM 792 O O . ILE A 1 105 ? -10.717 -4.094 0.073 1.00 91.00 105 ILE A O 1
ATOM 796 N N . PRO A 1 106 ? -12.472 -4.181 1.472 1.00 92.75 106 PRO A N 1
ATOM 797 C CA . PRO A 1 106 ? -13.112 -5.279 0.753 1.00 92.75 106 PRO A CA 1
ATOM 798 C C . PRO A 1 106 ? -13.485 -4.943 -0.692 1.00 92.75 106 PRO A C 1
ATOM 800 O O . PRO A 1 106 ? -13.275 -5.792 -1.554 1.00 92.75 106 PRO A O 1
ATOM 803 N N . ALA A 1 107 ? -13.962 -3.724 -0.965 1.00 91.94 107 ALA A N 1
ATOM 804 C CA . ALA A 1 107 ? -14.310 -3.286 -2.317 1.00 91.94 107 ALA A CA 1
ATOM 805 C C . ALA A 1 107 ? -13.088 -3.201 -3.248 1.00 91.94 107 ALA A C 1
ATOM 807 O O . ALA A 1 107 ? -13.183 -3.560 -4.416 1.00 91.94 107 ALA A O 1
ATOM 808 N N . LEU A 1 108 ? -11.928 -2.793 -2.723 1.00 90.50 108 LEU A N 1
ATOM 809 C CA . LEU A 1 108 ? -10.684 -2.683 -3.500 1.00 90.50 108 LEU A CA 1
ATOM 810 C C . LEU A 1 108 ? -9.910 -3.997 -3.600 1.00 90.50 108 LEU A C 1
ATOM 812 O O . LEU A 1 108 ? -9.084 -4.175 -4.487 1.00 90.50 108 LEU A O 1
ATOM 816 N N . LYS A 1 109 ? -10.159 -4.939 -2.690 1.00 88.25 109 LYS A N 1
ATOM 817 C CA . LYS A 1 109 ? -9.475 -6.233 -2.642 1.00 88.25 109 LYS A CA 1
ATOM 818 C C . LYS A 1 109 ? -9.437 -7.005 -3.975 1.00 88.25 109 LYS A C 1
ATOM 820 O O . LYS A 1 109 ? -8.372 -7.562 -4.231 1.00 88.25 109 LYS A O 1
ATOM 825 N N . PRO A 1 110 ? -10.512 -7.100 -4.786 1.00 90.06 110 PRO A N 1
ATOM 826 C CA . PRO A 1 110 ? -10.454 -7.793 -6.078 1.00 90.06 110 PRO A CA 1
ATOM 827 C C . PRO A 1 110 ? -9.610 -7.056 -7.126 1.00 90.06 110 PRO A C 1
ATOM 829 O O . PRO A 1 110 ? -9.113 -7.683 -8.051 1.00 90.06 110 PRO A O 1
ATOM 832 N N . GLU A 1 111 ? -9.419 -5.746 -6.973 1.00 89.12 111 GLU A N 1
ATOM 833 C CA . GLU A 1 111 ? -8.639 -4.913 -7.893 1.00 89.12 111 GLU A CA 1
ATOM 834 C C . GLU A 1 111 ? -7.124 -4.940 -7.607 1.00 89.12 111 GLU A C 1
ATOM 836 O O . GLU A 1 111 ? -6.355 -4.330 -8.353 1.00 89.12 111 GLU A O 1
ATOM 841 N N . ILE A 1 112 ? -6.706 -5.610 -6.522 1.00 87.69 112 ILE A N 1
ATOM 842 C CA . ILE A 1 112 ? -5.329 -5.645 -6.018 1.00 87.69 112 ILE A CA 1
ATOM 843 C C . ILE A 1 112 ? -4.742 -7.046 -6.197 1.00 87.69 112 ILE A C 1
ATOM 845 O O . ILE A 1 112 ? -5.114 -7.981 -5.478 1.00 87.69 112 ILE A O 1
ATOM 849 N N . ASP A 1 113 ? -3.733 -7.167 -7.059 1.00 86.06 113 ASP A N 1
ATOM 850 C CA . ASP A 1 113 ? -2.892 -8.359 -7.097 1.00 86.06 113 ASP A CA 1
ATOM 851 C C . ASP A 1 113 ? -1.872 -8.322 -5.953 1.00 86.06 113 ASP A C 1
ATOM 853 O O . ASP A 1 113 ? -0.804 -7.711 -6.005 1.00 86.06 113 ASP A O 1
ATOM 857 N N . ARG A 1 114 ? -2.221 -9.015 -4.872 1.00 82.31 114 ARG A N 1
ATOM 858 C CA . ARG A 1 114 ? -1.372 -9.125 -3.683 1.00 82.31 114 ARG A CA 1
ATOM 859 C C . ARG A 1 114 ? -0.063 -9.841 -3.984 1.00 82.31 114 ARG A C 1
ATOM 861 O O . ARG A 1 114 ? 0.940 -9.514 -3.362 1.00 82.31 114 ARG A O 1
ATOM 868 N N . MET A 1 115 ? -0.083 -10.834 -4.872 1.00 81.00 115 MET A N 1
ATOM 869 C CA . MET A 1 115 ? 1.110 -11.612 -5.187 1.00 81.00 115 MET A CA 1
ATOM 870 C C . MET A 1 115 ? 2.091 -10.755 -5.982 1.00 81.00 115 MET A C 1
ATOM 872 O O . MET A 1 115 ? 3.265 -10.700 -5.623 1.00 81.00 115 MET A O 1
ATOM 876 N N . ALA A 1 116 ? 1.595 -10.015 -6.976 1.00 83.12 116 ALA A N 1
ATOM 877 C CA . ALA A 1 116 ? 2.408 -9.070 -7.733 1.00 83.12 116 ALA A CA 1
ATOM 878 C C . ALA A 1 116 ? 3.004 -7.973 -6.836 1.00 83.12 116 ALA A C 1
ATOM 880 O O . ALA A 1 116 ? 4.153 -7.599 -7.027 1.00 83.12 116 ALA A O 1
ATOM 881 N N . ILE A 1 117 ? 2.287 -7.508 -5.804 1.00 84.81 117 ILE A N 1
ATOM 882 C CA . ILE A 1 117 ? 2.848 -6.549 -4.833 1.00 84.81 117 ILE A CA 1
ATOM 883 C C . ILE A 1 117 ? 3.968 -7.170 -3.986 1.00 84.81 117 ILE A C 1
ATOM 885 O O . ILE A 1 117 ? 4.929 -6.500 -3.632 1.00 84.81 117 ILE A O 1
ATOM 889 N N . TYR A 1 118 ? 3.867 -8.442 -3.607 1.00 76.56 118 TYR A N 1
ATOM 890 C CA . TYR A 1 118 ? 4.914 -9.069 -2.793 1.00 76.56 118 TYR A CA 1
ATOM 891 C C . TYR A 1 118 ? 6.148 -9.476 -3.599 1.00 76.56 118 TYR A C 1
ATOM 893 O O . TYR A 1 118 ? 7.241 -9.526 -3.038 1.00 76.56 118 TYR A O 1
ATOM 901 N N . LEU A 1 119 ? 5.963 -9.806 -4.877 1.00 80.19 119 LEU A N 1
ATOM 902 C CA . LEU A 1 119 ? 7.011 -10.340 -5.748 1.00 80.19 119 LEU A CA 1
ATOM 903 C C . LEU A 1 119 ? 7.498 -9.341 -6.804 1.00 80.19 119 LEU A C 1
ATOM 905 O O . LEU A 1 119 ? 8.395 -9.682 -7.571 1.00 80.19 119 LEU A O 1
ATOM 909 N N . GLY A 1 120 ? 6.904 -8.149 -6.862 1.00 78.06 120 GLY A N 1
ATOM 910 C CA . GLY A 1 120 ? 7.284 -7.102 -7.799 1.00 78.06 120 GLY A CA 1
ATOM 911 C C . GLY A 1 120 ? 8.738 -6.682 -7.613 1.00 78.06 120 GLY A C 1
ATOM 912 O O . GLY A 1 120 ? 9.259 -6.672 -6.495 1.00 78.06 120 GLY A O 1
ATOM 913 N N . ASP A 1 121 ? 9.393 -6.333 -8.717 1.00 77.19 121 ASP A N 1
ATOM 914 C CA . ASP A 1 121 ? 10.720 -5.742 -8.655 1.00 77.19 121 ASP A CA 1
ATOM 915 C C . ASP A 1 121 ? 10.608 -4.270 -8.233 1.00 77.19 121 ASP A C 1
ATOM 917 O O . ASP A 1 121 ? 10.031 -3.434 -8.929 1.00 77.19 121 ASP A O 1
ATOM 921 N N . TYR A 1 122 ? 11.158 -3.967 -7.060 1.00 80.06 122 TYR A N 1
ATOM 922 C CA . TYR A 1 122 ? 11.220 -2.622 -6.490 1.00 80.06 122 TYR A CA 1
ATOM 923 C C . TYR A 1 122 ? 12.652 -2.082 -6.439 1.00 80.06 122 TYR A C 1
ATOM 925 O O . TYR A 1 122 ? 12.916 -1.093 -5.749 1.00 80.06 122 TYR A O 1
ATOM 933 N N . SER A 1 123 ? 13.583 -2.703 -7.169 1.00 77.25 123 SER A N 1
ATOM 934 C CA . SER A 1 123 ? 14.980 -2.268 -7.240 1.00 77.25 123 SER A CA 1
ATOM 935 C C . SER A 1 123 ? 15.114 -0.815 -7.704 1.00 77.25 123 SER A C 1
ATOM 937 O O . SER A 1 123 ? 15.961 -0.088 -7.186 1.00 77.25 123 SER A O 1
ATOM 939 N N . TRP A 1 124 ? 14.214 -0.352 -8.579 1.00 74.44 124 TRP A N 1
ATOM 940 C CA . TRP A 1 124 ? 14.130 1.040 -9.034 1.00 74.44 124 TRP A CA 1
ATOM 941 C C . TRP A 1 124 ? 13.816 2.043 -7.908 1.00 74.44 124 TRP A C 1
ATOM 943 O O . TRP A 1 124 ? 14.202 3.205 -7.995 1.00 74.44 124 TRP A O 1
ATOM 953 N N . LEU A 1 125 ? 13.178 1.604 -6.814 1.00 75.38 125 LEU A N 1
ATOM 954 C CA . LEU A 1 125 ? 12.982 2.400 -5.591 1.00 75.38 125 LEU A CA 1
ATOM 955 C C . LEU A 1 125 ? 14.203 2.358 -4.654 1.00 75.38 125 LEU A C 1
ATOM 957 O O . LEU A 1 125 ? 14.138 2.856 -3.530 1.00 75.38 125 LEU A O 1
ATOM 961 N N . GLY A 1 126 ? 15.292 1.702 -5.062 1.00 71.50 126 GLY A N 1
ATOM 962 C CA . GLY A 1 126 ? 16.409 1.355 -4.184 1.00 71.50 126 GLY A CA 1
ATOM 963 C C . GLY A 1 126 ? 16.051 0.281 -3.149 1.00 71.50 126 GLY A C 1
ATOM 964 O O . GLY A 1 126 ? 16.821 0.038 -2.219 1.00 71.50 126 GLY A O 1
ATOM 965 N N . ILE A 1 127 ? 14.885 -0.366 -3.282 1.00 69.69 127 ILE A N 1
ATOM 966 C CA . ILE A 1 127 ? 14.431 -1.442 -2.399 1.00 69.69 127 ILE A CA 1
ATOM 967 C C . ILE A 1 127 ? 14.919 -2.758 -3.003 1.00 69.69 127 ILE A C 1
ATOM 969 O O . ILE A 1 127 ? 14.319 -3.297 -3.928 1.00 69.69 127 ILE A O 1
ATOM 973 N N . GLY A 1 128 ? 16.030 -3.285 -2.493 1.00 70.75 128 GLY A N 1
ATOM 974 C CA . GLY A 1 128 ? 16.629 -4.485 -3.068 1.00 70.75 128 GLY A CA 1
ATOM 975 C C . GLY A 1 128 ? 17.791 -5.054 -2.266 1.00 70.75 128 GLY A C 1
ATOM 976 O O . GLY A 1 128 ? 17.845 -4.942 -1.038 1.00 70.75 128 GLY A O 1
ATOM 977 N N . ALA A 1 129 ? 18.710 -5.707 -2.980 1.00 67.38 129 ALA A N 1
ATOM 978 C CA . ALA A 1 129 ? 19.907 -6.318 -2.421 1.00 67.38 129 ALA A CA 1
ATOM 979 C C . ALA A 1 129 ? 20.877 -5.242 -1.911 1.00 67.38 129 ALA A C 1
ATOM 981 O O . ALA A 1 129 ? 21.766 -4.784 -2.622 1.00 67.38 129 ALA A O 1
ATOM 982 N N . ASP A 1 130 ? 20.703 -4.839 -0.656 1.00 77.00 130 ASP A N 1
ATOM 983 C CA . ASP A 1 130 ? 21.688 -4.038 0.059 1.00 77.00 130 ASP A CA 1
ATOM 984 C C . ASP A 1 130 ? 23.004 -4.843 0.184 1.00 77.00 130 ASP A C 1
ATOM 986 O O . ASP A 1 130 ? 22.995 -5.928 0.784 1.00 77.00 130 ASP A O 1
ATOM 990 N N . PRO A 1 131 ? 24.146 -4.346 -0.339 1.00 79.44 131 PRO A N 1
ATOM 991 C CA . PRO A 1 131 ? 25.426 -5.054 -0.282 1.00 79.44 131 PRO A CA 1
ATOM 992 C C . PRO A 1 131 ? 25.826 -5.451 1.139 1.00 79.44 131 PRO A C 1
ATOM 994 O O . PRO A 1 131 ? 26.425 -6.509 1.350 1.00 79.44 131 PRO A O 1
ATOM 997 N N . ARG A 1 132 ? 25.458 -4.632 2.133 1.00 81.44 132 ARG A N 1
ATOM 998 C CA . ARG A 1 132 ? 25.721 -4.919 3.544 1.00 81.44 132 ARG A CA 1
ATOM 999 C C . ARG A 1 132 ? 24.880 -6.095 4.032 1.00 81.44 132 ARG A C 1
ATOM 1001 O O . ARG A 1 132 ? 25.403 -6.970 4.723 1.00 81.44 132 ARG A O 1
ATOM 1008 N N . THR A 1 133 ? 23.610 -6.150 3.648 1.00 78.69 133 THR A N 1
ATOM 1009 C CA . THR A 1 133 ? 22.710 -7.276 3.920 1.00 78.69 133 THR A CA 1
ATOM 1010 C C . THR A 1 133 ? 23.191 -8.558 3.242 1.00 78.69 133 THR A C 1
ATOM 1012 O O . THR A 1 133 ? 23.222 -9.607 3.886 1.00 78.69 133 THR A O 1
ATOM 1015 N N . GLU A 1 134 ? 23.650 -8.496 1.993 1.00 81.81 134 GLU A N 1
ATOM 1016 C CA . GLU A 1 134 ? 24.197 -9.666 1.292 1.00 81.81 134 GLU A CA 1
ATOM 1017 C C . GLU A 1 134 ? 25.513 -10.151 1.918 1.00 81.81 134 GLU A C 1
ATOM 1019 O O . GLU A 1 134 ? 25.697 -11.346 2.163 1.00 81.81 134 GLU A O 1
ATOM 1024 N N . GLN A 1 135 ? 26.409 -9.235 2.291 1.00 85.00 135 GLN A N 1
ATOM 1025 C CA . GLN A 1 135 ? 27.627 -9.586 3.025 1.00 85.00 135 GLN A CA 1
ATOM 1026 C C . GLN A 1 135 ? 27.319 -10.171 4.413 1.00 85.00 135 GLN A C 1
ATOM 1028 O O . GLN A 1 135 ? 28.035 -11.060 4.884 1.00 85.00 135 GLN A O 1
ATOM 1033 N N . TYR A 1 136 ? 26.248 -9.708 5.064 1.00 83.69 136 TYR A N 1
ATOM 1034 C CA . TYR A 1 136 ? 25.772 -10.263 6.328 1.00 83.69 136 TYR A CA 1
ATOM 1035 C C . TYR A 1 136 ? 25.249 -11.694 6.152 1.00 83.69 136 TYR A C 1
ATOM 1037 O O . TYR A 1 136 ? 25.655 -12.578 6.908 1.00 83.69 136 TYR A O 1
ATOM 1045 N N . LYS A 1 137 ? 24.423 -11.943 5.125 1.00 80.19 137 LYS A N 1
ATOM 1046 C CA . LYS A 1 137 ? 23.890 -13.276 4.793 1.00 80.19 137 LYS A CA 1
ATOM 1047 C C . LYS A 1 137 ? 24.986 -14.276 4.415 1.00 80.19 137 LYS A C 1
ATOM 1049 O O . LYS A 1 137 ? 24.890 -15.439 4.785 1.00 80.19 137 LYS A O 1
ATOM 1054 N N . LYS A 1 138 ? 26.071 -13.830 3.767 1.00 82.00 138 LYS A N 1
ATOM 1055 C CA . LYS A 1 138 ? 27.250 -14.681 3.492 1.00 82.00 138 LYS A CA 1
ATOM 1056 C C . LYS A 1 138 ? 27.918 -15.213 4.762 1.00 82.00 138 LYS A C 1
ATOM 1058 O O . LYS A 1 138 ? 28.529 -16.274 4.730 1.00 82.00 138 LYS A O 1
ATOM 1063 N N . LYS A 1 139 ? 27.845 -14.466 5.869 1.00 83.81 139 LYS A N 1
ATOM 1064 C CA . LYS A 1 139 ? 28.491 -14.825 7.143 1.00 83.81 139 LYS A CA 1
ATOM 1065 C C . LYS A 1 139 ? 27.531 -15.466 8.144 1.00 83.81 139 LYS A C 1
ATOM 1067 O O . LYS A 1 139 ? 27.990 -16.025 9.139 1.00 83.81 139 LYS A O 1
ATOM 1072 N N . ARG A 1 140 ? 26.217 -15.311 7.957 1.00 82.19 140 ARG A N 1
ATOM 1073 C CA . ARG A 1 140 ? 25.192 -15.715 8.924 1.00 82.19 140 ARG A CA 1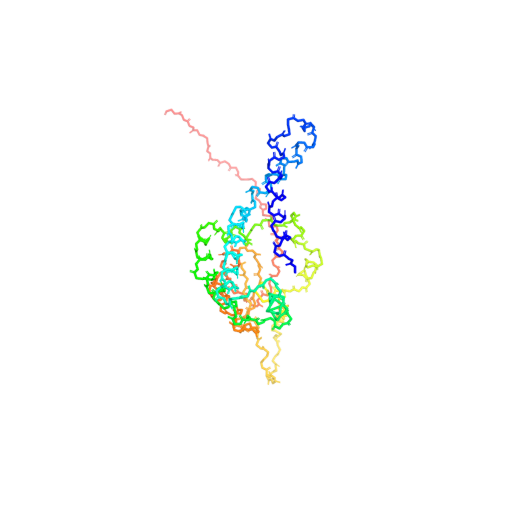
ATOM 1074 C C . ARG A 1 140 ? 23.926 -16.159 8.210 1.00 82.19 140 ARG A C 1
ATOM 1076 O O . ARG A 1 140 ? 23.342 -15.392 7.452 1.00 82.19 140 ARG A O 1
ATOM 1083 N N . ASP A 1 141 ? 23.433 -17.335 8.574 1.00 84.31 141 ASP A N 1
ATOM 1084 C CA . ASP A 1 141 ? 22.081 -17.736 8.204 1.00 84.31 141 ASP A CA 1
ATOM 1085 C C . ASP A 1 141 ? 21.065 -16.853 8.935 1.00 84.31 141 ASP A C 1
ATOM 1087 O O . ASP A 1 141 ? 21.126 -16.692 10.157 1.00 84.31 141 ASP A O 1
ATOM 1091 N N . VAL A 1 142 ? 20.116 -16.282 8.197 1.00 86.00 142 VAL A N 1
ATOM 1092 C CA . VAL A 1 142 ? 19.038 -15.447 8.740 1.00 86.00 142 VAL A CA 1
ATOM 1093 C C . VAL A 1 142 ? 17.707 -16.104 8.416 1.00 86.00 142 VAL A C 1
ATOM 1095 O O . VAL A 1 142 ? 17.459 -16.476 7.273 1.00 86.00 142 VAL A O 1
ATOM 1098 N N . ASP A 1 143 ? 16.840 -16.223 9.419 1.00 86.56 143 ASP A N 1
ATOM 1099 C CA . ASP A 1 143 ? 15.492 -16.748 9.252 1.00 86.56 143 ASP A CA 1
ATOM 1100 C C . ASP A 1 143 ? 14.702 -15.856 8.290 1.00 86.56 143 ASP A C 1
ATOM 1102 O O . ASP A 1 143 ? 14.445 -14.683 8.581 1.00 86.56 143 ASP A O 1
ATOM 1106 N N . ALA A 1 144 ? 14.284 -16.411 7.158 1.00 84.94 144 ALA A N 1
ATOM 1107 C CA . ALA A 1 144 ? 13.574 -15.667 6.130 1.00 84.94 144 ALA A CA 1
ATOM 1108 C C . ALA A 1 144 ? 12.200 -15.147 6.584 1.00 84.94 144 ALA A C 1
ATOM 1110 O O . ALA A 1 144 ? 11.746 -14.123 6.071 1.00 84.94 144 ALA A O 1
ATOM 1111 N N . LEU A 1 145 ? 11.564 -15.789 7.572 1.00 82.94 145 LEU A N 1
ATOM 1112 C CA . LEU A 1 145 ? 10.260 -15.386 8.106 1.00 82.94 145 LEU A CA 1
ATOM 1113 C C . LEU A 1 145 ? 10.399 -14.452 9.312 1.00 82.94 145 LEU A C 1
ATOM 1115 O O . LEU A 1 145 ? 9.681 -13.462 9.420 1.00 82.94 145 LEU A O 1
ATOM 1119 N N . LYS A 1 146 ? 11.319 -14.766 10.230 1.00 78.88 146 LYS A N 1
ATOM 1120 C CA . LYS A 1 146 ? 11.490 -14.031 11.497 1.00 78.88 146 LYS A CA 1
ATOM 1121 C C . LYS A 1 146 ? 12.505 -12.892 11.409 1.00 78.88 146 LYS A C 1
ATOM 1123 O O . LYS A 1 146 ? 12.572 -12.088 12.334 1.00 78.88 146 LYS A O 1
ATOM 1128 N N . LYS A 1 147 ? 13.303 -12.842 10.337 1.00 81.19 147 LYS A N 1
ATOM 1129 C CA . LYS A 1 147 ? 14.393 -11.877 10.112 1.00 81.19 147 LYS A CA 1
ATOM 1130 C C . LYS A 1 147 ? 15.380 -11.803 11.286 1.00 81.19 147 LYS A C 1
ATOM 1132 O O . LYS A 1 147 ? 15.891 -10.740 11.623 1.00 81.19 147 LYS A O 1
ATOM 1137 N N . ILE A 1 148 ? 15.647 -12.949 11.916 1.00 80.25 148 ILE A N 1
ATOM 1138 C CA . ILE A 1 148 ? 16.622 -13.093 13.006 1.00 80.25 148 ILE A CA 1
ATOM 1139 C C . ILE A 1 148 ? 17.747 -14.042 12.588 1.00 80.25 148 ILE A C 1
ATOM 1141 O O . ILE A 1 148 ? 17.479 -14.992 11.853 1.00 80.25 148 ILE A O 1
ATOM 1145 N N . PRO A 1 149 ? 18.986 -13.845 13.065 1.00 82.38 149 PRO A N 1
ATOM 1146 C CA . PRO A 1 149 ? 20.061 -14.802 12.831 1.00 82.38 149 PRO A CA 1
ATOM 1147 C C . PRO A 1 149 ? 19.705 -16.178 13.405 1.00 82.38 149 PRO A C 1
ATOM 1149 O O . PRO A 1 149 ? 19.282 -16.287 14.560 1.00 82.38 149 PRO A O 1
ATOM 1152 N N . LEU A 1 150 ? 19.894 -17.225 12.610 1.00 80.62 150 LEU A N 1
ATOM 1153 C CA . LEU A 1 150 ? 19.794 -18.610 13.052 1.00 80.62 150 LEU A CA 1
ATOM 1154 C C . LEU A 1 150 ? 21.108 -18.999 13.731 1.00 80.62 150 LEU A C 1
ATOM 1156 O O . LEU A 1 150 ? 22.195 -18.720 13.222 1.00 80.62 150 LEU A O 1
ATOM 1160 N N . ARG A 1 151 ? 21.034 -19.653 14.896 1.00 72.88 151 ARG A N 1
ATOM 1161 C CA . ARG A 1 151 ? 22.245 -20.147 15.570 1.00 72.88 151 ARG A CA 1
ATOM 1162 C C . ARG A 1 151 ? 22.841 -21.281 14.752 1.00 72.88 151 ARG A C 1
ATOM 1164 O O . ARG A 1 151 ? 22.087 -22.139 14.296 1.00 72.88 151 ARG A O 1
ATOM 1171 N N . ALA A 1 152 ? 24.161 -21.284 14.568 1.00 61.84 152 ALA A N 1
ATOM 1172 C CA . ALA A 1 152 ? 24.864 -22.362 13.880 1.00 61.84 152 ALA A CA 1
ATOM 1173 C C . ALA A 1 152 ? 24.516 -23.714 14.523 1.00 61.84 152 ALA A C 1
ATOM 1175 O O . ALA A 1 152 ? 24.605 -23.863 15.744 1.00 61.84 152 ALA A O 1
ATOM 1176 N N . VAL A 1 153 ? 24.104 -24.683 13.703 1.00 55.94 153 VAL A N 1
ATOM 1177 C CA . VAL A 1 153 ? 24.044 -26.082 14.130 1.00 55.94 153 VAL A CA 1
ATOM 1178 C C . VAL A 1 153 ? 25.496 -26.524 14.226 1.00 55.94 153 VAL A C 1
ATOM 1180 O O . VAL A 1 153 ? 26.164 -26.664 13.206 1.00 55.94 153 VAL A O 1
ATOM 1183 N N . ARG A 1 154 ? 26.024 -26.658 15.446 1.00 50.25 154 ARG A N 1
ATOM 1184 C CA . ARG A 1 154 ? 27.293 -27.363 15.619 1.00 50.25 154 ARG A CA 1
ATOM 1185 C C . ARG A 1 154 ? 27.057 -28.810 15.172 1.00 50.25 154 ARG A C 1
ATOM 1187 O O . ARG A 1 154 ? 26.072 -29.390 15.640 1.00 50.25 154 ARG A O 1
ATOM 1194 N N . PRO A 1 155 ? 27.880 -29.375 14.271 1.00 46.25 155 PRO A N 1
ATOM 1195 C CA . PRO A 1 155 ? 27.848 -30.811 14.049 1.00 46.25 155 PRO A CA 1
ATOM 1196 C C . PRO A 1 155 ? 28.047 -31.477 15.411 1.00 46.25 155 PRO A C 1
ATOM 1198 O O . PRO A 1 155 ? 28.841 -31.004 16.225 1.00 46.25 155 PRO A O 1
ATOM 1201 N N . ALA A 1 156 ? 27.230 -32.484 15.702 1.00 50.19 156 ALA A N 1
ATOM 1202 C CA . ALA A 1 156 ? 27.364 -33.242 16.930 1.00 50.19 156 ALA A CA 1
ATOM 1203 C C . ALA A 1 156 ? 28.753 -33.887 16.920 1.00 50.19 156 ALA A C 1
ATOM 1205 O O . ALA A 1 156 ? 28.990 -34.818 16.153 1.00 50.19 156 ALA A O 1
ATOM 1206 N N . ASP A 1 157 ? 29.674 -33.365 17.727 1.00 39.00 157 ASP A N 1
ATOM 1207 C CA . ASP A 1 157 ? 30.919 -34.060 18.005 1.00 39.00 157 ASP A CA 1
ATOM 1208 C C . ASP A 1 157 ? 30.551 -35.420 18.606 1.00 39.00 157 ASP A C 1
ATOM 1210 O O . ASP A 1 157 ? 29.846 -35.513 19.616 1.00 39.00 157 ASP A O 1
ATOM 1214 N N . HIS A 1 158 ? 31.008 -36.488 17.955 1.00 47.22 158 HIS A N 1
ATOM 1215 C CA . HIS A 1 158 ? 31.051 -37.829 18.521 1.00 47.22 158 HIS A CA 1
ATOM 1216 C C . HIS A 1 158 ? 32.049 -37.835 19.688 1.00 47.22 158 HIS A C 1
ATOM 1218 O O . HIS A 1 158 ? 33.176 -38.299 19.560 1.00 47.22 158 HIS A O 1
ATOM 1224 N N . ALA A 1 159 ? 31.657 -37.299 20.838 1.00 42.91 159 ALA A N 1
ATOM 1225 C CA . ALA A 1 159 ? 32.381 -37.490 22.084 1.00 42.91 159 ALA A CA 1
ATOM 1226 C C . ALA A 1 159 ? 31.378 -37.446 23.234 1.00 42.91 159 ALA A C 1
ATOM 1228 O O . ALA A 1 159 ? 30.793 -36.411 23.552 1.00 42.91 159 ALA A O 1
ATOM 1229 N N . GLY A 1 160 ? 31.135 -38.620 23.813 1.00 46.28 160 GLY A N 1
ATOM 1230 C CA . GLY A 1 160 ? 30.233 -38.789 24.936 1.00 46.28 160 GLY A CA 1
ATOM 1231 C C . GLY A 1 160 ? 30.636 -37.914 26.117 1.00 46.28 160 GLY A C 1
ATOM 1232 O O . GLY A 1 160 ? 31.726 -38.057 26.657 1.00 46.28 160 GLY A O 1
ATOM 1233 N N . ASN A 1 161 ? 29.722 -37.052 26.553 1.00 37.56 161 ASN A N 1
ATOM 1234 C CA . ASN A 1 161 ? 29.556 -36.771 27.971 1.00 37.56 161 ASN A CA 1
ATOM 1235 C C . ASN A 1 161 ? 28.142 -36.235 28.225 1.00 37.56 161 ASN A C 1
ATOM 1237 O O . ASN A 1 161 ? 27.786 -35.119 27.845 1.00 37.56 161 ASN A O 1
ATOM 1241 N N . GLN A 1 162 ? 27.305 -37.084 28.820 1.00 48.97 162 GLN A N 1
ATOM 1242 C CA . GLN A 1 162 ? 25.936 -36.760 29.201 1.00 48.97 162 GLN A CA 1
ATOM 1243 C C . GLN A 1 162 ? 25.951 -35.970 30.512 1.00 48.97 162 GLN A C 1
ATOM 1245 O O . GLN A 1 162 ? 25.957 -36.572 31.579 1.00 48.97 162 GLN A O 1
ATOM 1250 N N . SER A 1 163 ? 25.948 -34.637 30.450 1.00 43.25 163 SER A N 1
ATOM 1251 C CA . SER A 1 163 ? 25.577 -33.787 31.598 1.00 43.25 163 SER A CA 1
ATOM 1252 C C . SER A 1 163 ? 25.529 -32.296 31.240 1.00 43.25 163 SER A C 1
ATOM 1254 O O . SER A 1 163 ? 26.325 -31.492 31.707 1.00 43.25 163 SER A O 1
ATOM 1256 N N . SER A 1 164 ? 24.568 -31.867 30.420 1.00 37.31 164 SER A N 1
ATOM 1257 C CA . SER A 1 164 ? 24.064 -30.482 30.485 1.00 37.31 164 SER A CA 1
ATOM 1258 C C . SER A 1 164 ? 22.784 -30.311 29.666 1.00 37.31 164 SER A C 1
ATOM 1260 O O . SER A 1 164 ? 22.638 -30.855 28.577 1.00 37.31 164 SER A O 1
ATOM 1262 N N . LYS A 1 165 ? 21.832 -29.566 30.239 1.00 38.53 165 LYS A N 1
ATOM 1263 C CA . LYS A 1 165 ? 20.527 -29.172 29.682 1.00 38.53 165 LYS A CA 1
ATOM 1264 C C . LYS A 1 165 ? 20.573 -28.965 28.156 1.00 38.53 165 LYS A C 1
ATOM 1266 O O . LYS A 1 165 ? 21.206 -28.025 27.687 1.00 38.53 165 LYS A O 1
ATOM 1271 N N . HIS A 1 166 ? 19.866 -29.829 27.421 1.00 37.12 166 HIS A N 1
ATOM 1272 C CA . HIS A 1 166 ? 19.712 -29.828 25.961 1.00 37.12 166 HIS A CA 1
ATOM 1273 C C . HIS A 1 166 ? 19.649 -28.409 25.351 1.00 37.12 166 HIS A C 1
ATOM 1275 O O . HIS A 1 166 ? 18.640 -27.719 25.532 1.00 37.12 166 HIS A O 1
ATOM 1281 N N . PRO A 1 167 ? 20.639 -27.969 24.551 1.00 43.19 167 PRO A N 1
ATOM 1282 C CA . PRO A 1 167 ? 20.386 -26.925 23.575 1.00 43.19 167 PRO A CA 1
ATOM 1283 C C . PRO A 1 167 ? 19.569 -27.587 22.464 1.00 43.19 167 PRO A C 1
ATOM 1285 O O . PRO A 1 167 ? 20.070 -28.462 21.759 1.00 43.19 167 PRO A O 1
ATOM 1288 N N . SER A 1 168 ? 18.289 -27.236 22.343 1.00 50.34 168 SER A N 1
ATOM 1289 C CA . SER A 1 168 ? 17.451 -27.730 21.253 1.00 50.34 168 SER A CA 1
ATOM 1290 C C . SER A 1 168 ? 18.154 -27.443 19.925 1.00 50.34 168 SER A C 1
ATOM 1292 O O . SER A 1 168 ? 18.399 -26.287 19.567 1.00 50.34 168 SER A O 1
ATOM 1294 N N . SER A 1 169 ? 18.531 -28.501 19.209 1.00 56.78 169 SER A N 1
ATOM 1295 C CA . SER A 1 169 ? 18.969 -28.400 17.825 1.00 56.78 169 SER A CA 1
ATOM 1296 C C . SER A 1 169 ? 17.825 -27.740 17.065 1.00 56.78 169 SER A C 1
ATOM 1298 O O . SER A 1 169 ? 16.766 -28.332 16.868 1.00 56.78 169 SER A O 1
ATOM 1300 N N . GLN A 1 170 ? 17.979 -26.455 16.737 1.00 63.31 170 GLN A N 1
ATOM 1301 C CA . GLN A 1 170 ? 16.944 -25.723 16.019 1.00 63.31 170 GLN A CA 1
ATOM 1302 C C . GLN A 1 170 ? 16.743 -26.436 14.687 1.00 63.31 170 GLN A C 1
ATOM 1304 O O . GLN A 1 170 ? 17.626 -26.385 13.832 1.00 63.31 170 GLN A O 1
ATOM 1309 N N . ARG A 1 171 ? 15.608 -27.123 14.520 1.00 75.00 171 ARG A N 1
ATOM 1310 C CA . ARG A 1 171 ? 15.279 -27.781 13.257 1.00 75.00 171 ARG A CA 1
ATOM 1311 C C . ARG A 1 171 ? 15.172 -26.696 12.199 1.00 75.00 171 ARG A C 1
ATOM 1313 O O . ARG A 1 171 ? 14.357 -25.781 12.315 1.00 75.00 171 ARG A O 1
ATOM 1320 N N . ARG A 1 172 ? 16.048 -26.755 11.206 1.00 84.94 172 ARG A N 1
ATOM 1321 C CA . ARG A 1 172 ? 16.069 -25.808 10.097 1.00 84.94 172 ARG A CA 1
ATOM 1322 C C . ARG A 1 172 ? 15.309 -26.401 8.929 1.00 84.94 172 ARG A C 1
ATOM 1324 O O . ARG A 1 172 ? 15.295 -27.614 8.724 1.00 84.94 172 ARG A O 1
ATOM 1331 N N . ARG A 1 173 ? 14.669 -25.531 8.165 1.00 88.00 173 ARG A N 1
ATOM 1332 C CA . ARG A 1 173 ? 14.067 -25.873 6.885 1.00 88.00 173 ARG A CA 1
ATOM 1333 C C . ARG A 1 173 ? 14.585 -24.930 5.816 1.00 88.00 173 ARG A C 1
ATOM 1335 O O . ARG A 1 173 ? 14.689 -23.729 6.057 1.00 88.00 173 ARG A O 1
ATOM 1342 N N . ARG A 1 174 ? 14.886 -25.476 4.645 1.00 89.56 174 ARG A N 1
ATOM 1343 C CA . ARG A 1 174 ? 15.341 -24.746 3.466 1.00 89.56 174 ARG A CA 1
ATOM 1344 C C . ARG A 1 174 ? 14.280 -24.825 2.383 1.00 89.56 174 ARG A C 1
ATOM 1346 O O . ARG A 1 174 ? 13.689 -25.878 2.160 1.00 89.56 174 ARG A O 1
ATOM 1353 N N . CYS A 1 175 ? 13.992 -23.710 1.731 1.00 89.31 175 CYS A N 1
ATOM 1354 C CA . CYS A 1 175 ? 13.086 -23.718 0.596 1.00 89.31 175 CYS A CA 1
ATOM 1355 C C . CYS A 1 175 ? 13.748 -24.433 -0.585 1.00 89.31 175 CYS A C 1
ATOM 1357 O O . CYS A 1 175 ? 14.845 -24.056 -0.985 1.00 89.31 175 CYS A O 1
ATOM 1359 N N . ALA A 1 176 ? 13.057 -25.398 -1.191 1.00 88.62 176 ALA A N 1
ATOM 1360 C CA . ALA A 1 176 ? 13.554 -26.098 -2.377 1.00 88.62 176 ALA A CA 1
ATOM 1361 C C . ALA A 1 176 ? 13.651 -25.203 -3.632 1.00 88.62 176 ALA A C 1
ATOM 1363 O O . ALA A 1 176 ? 14.284 -25.591 -4.606 1.00 88.62 176 ALA A O 1
ATOM 1364 N N . ARG A 1 177 ? 13.016 -24.018 -3.624 1.00 80.62 177 ARG A N 1
ATOM 1365 C CA . ARG A 1 177 ? 12.990 -23.079 -4.759 1.00 80.62 177 ARG A CA 1
ATOM 1366 C C . ARG A 1 177 ? 14.003 -21.944 -4.616 1.00 80.62 177 ARG A C 1
ATOM 1368 O O . ARG A 1 177 ? 14.848 -21.780 -5.481 1.00 80.62 177 ARG A O 1
ATOM 1375 N N . CYS A 1 178 ? 13.902 -21.139 -3.558 1.00 81.69 178 CYS A N 1
ATOM 1376 C CA . CYS A 1 178 ? 14.766 -19.963 -3.372 1.00 81.69 178 CYS A CA 1
ATOM 1377 C C . CYS A 1 178 ? 15.933 -20.200 -2.405 1.00 81.69 178 CYS A C 1
ATOM 1379 O O . CYS A 1 178 ? 16.673 -19.267 -2.108 1.00 81.69 178 CYS A O 1
ATOM 1381 N N . CYS A 1 179 ? 16.074 -21.414 -1.866 1.00 86.44 179 CYS A N 1
ATOM 1382 C CA . CYS A 1 179 ? 17.124 -21.785 -0.915 1.00 86.44 179 CYS A CA 1
ATOM 1383 C C . CYS A 1 179 ? 17.159 -20.961 0.385 1.00 86.44 179 CYS A C 1
ATOM 1385 O O . CYS A 1 179 ? 18.082 -21.140 1.182 1.00 86.44 179 CYS A O 1
ATOM 1387 N N . GLU A 1 180 ? 16.162 -20.110 0.645 1.00 87.56 180 GLU A N 1
ATOM 1388 C CA . GLU A 1 180 ? 16.017 -19.402 1.915 1.00 87.56 180 GLU A CA 1
ATOM 1389 C C . GLU A 1 180 ? 15.833 -20.386 3.073 1.00 87.56 180 GLU A C 1
ATOM 1391 O O . GLU A 1 180 ? 15.229 -21.448 2.911 1.00 87.56 180 GLU A O 1
ATOM 1396 N N . VAL A 1 181 ? 16.329 -20.018 4.255 1.00 88.50 181 VAL A N 1
ATOM 1397 C CA . VAL A 1 181 ? 16.285 -20.861 5.454 1.00 88.50 181 VAL A CA 1
ATOM 1398 C C . VAL A 1 181 ? 15.325 -20.255 6.471 1.00 88.50 181 VAL A C 1
ATOM 1400 O O . VAL A 1 181 ? 15.301 -19.045 6.687 1.00 88.50 181 VAL A O 1
ATOM 1403 N N . SER A 1 182 ? 14.536 -21.091 7.133 1.00 87.69 182 SER A N 1
ATOM 1404 C CA . SER A 1 182 ? 13.760 -20.711 8.312 1.00 87.69 182 SER A CA 1
ATOM 1405 C C . SER A 1 182 ? 14.025 -21.713 9.431 1.00 87.69 182 SER A C 1
ATOM 1407 O O . SER A 1 182 ? 14.196 -22.909 9.192 1.00 87.69 182 SER A O 1
ATOM 1409 N N . GLY A 1 183 ? 14.111 -21.221 10.662 1.00 83.75 183 GLY A N 1
ATOM 1410 C CA . GLY A 1 183 ? 14.275 -22.054 11.841 1.00 83.75 183 GLY A CA 1
ATOM 1411 C C . GLY A 1 183 ? 12.961 -22.697 12.279 1.00 83.75 183 GLY A C 1
ATOM 1412 O O . GLY A 1 183 ? 11.893 -22.511 11.682 1.00 83.75 183 GLY A O 1
ATOM 1413 N N . ASP A 1 184 ? 13.043 -23.442 13.376 1.00 70.12 184 ASP A N 1
ATOM 1414 C CA . ASP A 1 184 ? 11.917 -24.198 13.908 1.00 70.12 184 ASP A CA 1
ATOM 1415 C C . ASP A 1 184 ? 10.734 -23.287 14.293 1.00 70.12 184 ASP A C 1
ATOM 1417 O O . ASP A 1 184 ? 10.885 -22.069 14.496 1.00 70.12 184 ASP A O 1
ATOM 1421 N N . ILE A 1 185 ? 9.554 -23.892 14.428 1.00 62.66 185 ILE A N 1
ATOM 1422 C CA . ILE A 1 185 ? 8.251 -23.273 14.724 1.00 62.66 185 ILE A CA 1
ATOM 1423 C C . ILE A 1 185 ? 8.189 -22.809 16.193 1.00 62.66 185 ILE A C 1
ATOM 1425 O O . ILE A 1 185 ? 7.198 -22.969 16.893 1.00 62.66 185 ILE A O 1
ATOM 1429 N N . HIS A 1 186 ? 9.256 -22.199 16.707 1.00 60.53 186 HIS A N 1
ATOM 1430 C CA . HIS A 1 186 ? 9.135 -21.404 17.921 1.00 60.53 186 HIS A CA 1
ATOM 1431 C C . HIS A 1 186 ? 8.207 -20.226 17.603 1.00 60.53 186 HIS A C 1
ATOM 1433 O O . HIS A 1 186 ? 8.415 -19.580 16.562 1.00 60.53 186 HIS A O 1
ATOM 1439 N N . PRO A 1 187 ? 7.196 -19.943 18.439 1.00 57.19 187 PRO A N 1
ATOM 1440 C CA . PRO A 1 187 ? 6.268 -18.859 18.175 1.00 57.19 187 PRO A CA 1
ATOM 1441 C C . PRO A 1 187 ? 7.061 -17.552 18.012 1.00 57.19 187 PRO A C 1
ATOM 1443 O O . PRO A 1 187 ? 8.011 -17.304 18.762 1.00 57.19 187 PRO A O 1
ATOM 1446 N N . PRO A 1 188 ? 6.758 -16.737 16.989 1.00 59.31 188 PRO A N 1
ATOM 1447 C CA . PRO A 1 188 ? 7.388 -15.437 16.840 1.00 59.31 188 PRO A CA 1
ATOM 1448 C C . PRO A 1 188 ? 7.054 -14.563 18.055 1.00 59.31 188 PRO A C 1
ATOM 1450 O O . PRO A 1 188 ? 6.092 -14.817 18.777 1.00 59.31 188 PRO A O 1
ATOM 1453 N N . ARG A 1 189 ? 7.853 -13.512 18.274 1.00 61.88 189 ARG A N 1
ATOM 1454 C CA . ARG A 1 189 ? 7.806 -12.664 19.481 1.00 61.88 189 ARG A CA 1
ATOM 1455 C C . ARG A 1 189 ? 6.432 -12.036 19.777 1.00 61.88 189 ARG A C 1
ATOM 1457 O O . ARG A 1 189 ? 6.234 -11.552 20.883 1.00 61.88 189 ARG A O 1
ATOM 1464 N N . SER A 1 190 ? 5.494 -12.029 18.823 1.00 72.06 190 SER A N 1
ATOM 1465 C CA . SER A 1 190 ? 4.135 -11.510 19.007 1.00 72.06 190 SER A CA 1
ATOM 1466 C C . SER A 1 190 ? 3.065 -12.438 18.417 1.00 72.06 190 SER A C 1
ATOM 1468 O O . SER A 1 190 ? 3.227 -12.989 17.328 1.00 72.06 190 SER A O 1
ATOM 1470 N N . LEU A 1 191 ? 1.911 -12.545 19.085 1.00 75.00 191 LEU A N 1
ATOM 1471 C CA . LEU A 1 191 ? 0.761 -13.326 18.599 1.00 75.00 191 LEU A CA 1
ATOM 1472 C C . LEU A 1 191 ? 0.262 -12.869 17.216 1.00 75.00 191 LEU A C 1
ATOM 1474 O O . LEU A 1 191 ? -0.215 -13.684 16.425 1.00 75.00 191 LEU A O 1
ATOM 1478 N N . LEU A 1 192 ? 0.387 -11.576 16.902 1.00 71.69 192 LEU A N 1
ATOM 1479 C CA . LEU A 1 192 ? -0.043 -11.018 15.619 1.00 71.69 192 LEU A CA 1
ATOM 1480 C C . LEU A 1 192 ? 0.820 -11.529 14.457 1.00 71.69 192 LEU A C 1
ATOM 1482 O O . LEU A 1 192 ? 0.284 -11.957 13.435 1.00 71.69 192 LEU A O 1
ATOM 1486 N N . SER A 1 193 ? 2.144 -11.550 14.638 1.00 68.75 193 SER A N 1
ATOM 1487 C CA . SER A 1 193 ? 3.069 -12.082 13.629 1.00 68.75 193 SER A CA 1
ATOM 1488 C C . SER A 1 193 ? 2.867 -13.584 13.414 1.00 68.75 193 SER A C 1
ATOM 1490 O O . SER A 1 193 ? 2.876 -14.044 12.275 1.00 68.75 193 SER A O 1
ATOM 1492 N N . PHE A 1 194 ? 2.567 -14.339 14.477 1.00 77.94 194 PHE A N 1
ATOM 1493 C CA . PHE A 1 194 ? 2.223 -15.758 14.358 1.00 77.94 194 PHE A CA 1
ATOM 1494 C C . PHE A 1 194 ? 0.960 -15.973 13.524 1.00 77.94 194 PHE A C 1
ATOM 1496 O O . PHE A 1 194 ? 0.970 -16.758 12.576 1.00 77.94 194 PHE A O 1
ATOM 1503 N N . ARG A 1 195 ? -0.117 -15.235 13.832 1.00 76.25 195 ARG A N 1
ATOM 1504 C CA . ARG A 1 195 ? -1.377 -15.305 13.077 1.00 76.25 195 ARG A CA 1
ATOM 1505 C C . ARG A 1 195 ? -1.180 -14.949 11.606 1.00 76.25 195 ARG A C 1
ATOM 1507 O O . ARG A 1 195 ? -1.783 -15.593 10.754 1.00 76.25 195 ARG A O 1
ATOM 1514 N N . MET A 1 196 ? -0.337 -13.963 11.302 1.00 75.56 196 MET A N 1
ATOM 1515 C CA . MET A 1 196 ? -0.014 -13.589 9.924 1.00 75.56 196 MET A CA 1
ATOM 1516 C C . MET A 1 196 ? 0.721 -14.718 9.191 1.00 75.56 196 MET A C 1
ATOM 1518 O O . MET A 1 196 ? 0.273 -15.132 8.126 1.00 75.56 196 MET A O 1
ATOM 1522 N N . ILE A 1 197 ? 1.790 -15.262 9.784 1.00 78.44 197 ILE A N 1
ATOM 1523 C CA . ILE A 1 197 ? 2.570 -16.376 9.216 1.00 78.44 197 ILE A CA 1
ATOM 1524 C C . ILE A 1 197 ? 1.670 -17.594 8.963 1.00 78.44 197 ILE A C 1
ATOM 1526 O O . ILE A 1 197 ? 1.740 -18.198 7.893 1.00 78.44 197 ILE A O 1
ATOM 1530 N N . ALA A 1 198 ? 0.794 -17.928 9.915 1.00 79.00 198 ALA A N 1
ATOM 1531 C CA . ALA A 1 198 ? -0.155 -19.028 9.775 1.00 79.00 198 ALA A CA 1
ATOM 1532 C C . ALA A 1 198 ? -1.188 -18.765 8.665 1.00 79.00 198 ALA A C 1
ATOM 1534 O O . ALA A 1 198 ? -1.396 -19.618 7.805 1.00 79.00 198 ALA A O 1
ATOM 1535 N N . LYS A 1 199 ? -1.799 -17.572 8.641 1.00 77.19 199 LYS A N 1
ATOM 1536 C CA . LYS A 1 199 ? -2.829 -17.197 7.656 1.00 77.19 199 LYS A CA 1
ATOM 1537 C C . LYS A 1 199 ? -2.288 -17.122 6.228 1.00 77.19 199 LYS A C 1
ATOM 1539 O O . LYS A 1 199 ? -3.021 -17.410 5.291 1.00 77.19 199 LYS A O 1
ATOM 1544 N N . LEU A 1 200 ? -1.023 -16.741 6.070 1.00 76.06 200 LEU A N 1
ATOM 1545 C CA . LEU A 1 200 ? -0.328 -16.716 4.782 1.00 76.06 200 LEU A CA 1
ATOM 1546 C C . LEU A 1 200 ? 0.233 -18.090 4.378 1.00 76.06 200 LEU A C 1
ATOM 1548 O O . LEU A 1 200 ? 0.882 -18.196 3.344 1.00 76.06 200 LEU A O 1
ATOM 1552 N N . GLY A 1 201 ? 0.022 -19.139 5.182 1.00 82.31 201 GLY A N 1
ATOM 1553 C CA . GLY A 1 201 ? 0.508 -20.485 4.874 1.00 82.31 201 GLY A CA 1
ATOM 1554 C C . GLY A 1 201 ? 2.032 -20.629 4.924 1.00 82.31 201 GLY A C 1
ATOM 1555 O O . GLY A 1 201 ? 2.558 -21.643 4.474 1.00 82.31 201 GLY A O 1
ATOM 1556 N N . LEU A 1 202 ? 2.753 -19.670 5.517 1.00 84.25 202 LEU A N 1
ATOM 1557 C CA . LEU A 1 202 ? 4.220 -19.596 5.458 1.00 84.25 202 LEU A CA 1
ATOM 1558 C C . LEU A 1 202 ? 4.936 -20.669 6.299 1.00 84.25 202 LEU A C 1
ATOM 1560 O O . LEU A 1 202 ? 6.148 -20.866 6.194 1.00 84.25 202 LEU A O 1
ATOM 1564 N N . LEU A 1 203 ? 4.184 -21.394 7.133 1.00 83.44 203 LEU A N 1
ATOM 1565 C CA . LEU A 1 203 ? 4.661 -22.617 7.786 1.00 83.44 203 LEU A CA 1
ATOM 1566 C C . LEU A 1 203 ? 4.698 -23.814 6.823 1.00 83.44 203 LEU A C 1
ATOM 1568 O O . LEU A 1 203 ? 5.486 -24.730 7.037 1.00 83.44 203 LEU A O 1
ATOM 1572 N N . ARG A 1 204 ? 3.860 -23.810 5.776 1.00 84.75 204 ARG A N 1
ATOM 1573 C CA . ARG A 1 204 ? 3.748 -24.889 4.780 1.00 84.75 204 ARG A CA 1
ATOM 1574 C C . ARG A 1 204 ? 4.597 -24.614 3.541 1.00 84.75 204 ARG A C 1
ATOM 1576 O O . ARG A 1 204 ? 5.256 -25.526 3.054 1.00 84.75 204 ARG A O 1
ATOM 1583 N N . SER A 1 205 ? 4.618 -23.367 3.076 1.00 86.69 205 SER A N 1
ATOM 1584 C CA . SER A 1 205 ? 5.377 -22.929 1.901 1.00 86.69 205 SER A CA 1
ATOM 1585 C C . SER A 1 205 ? 6.248 -21.716 2.217 1.00 86.69 205 SER A C 1
ATOM 1587 O O . SER A 1 205 ? 5.978 -20.951 3.138 1.00 86.69 205 SER A O 1
ATOM 1589 N N . CYS A 1 206 ? 7.320 -21.536 1.460 1.00 85.06 206 CYS A N 1
ATOM 1590 C CA . CYS A 1 206 ? 8.160 -20.350 1.517 1.00 85.06 206 CYS A CA 1
ATOM 1591 C C . CYS A 1 206 ? 7.433 -19.120 0.948 1.00 85.06 206 CYS A C 1
ATOM 1593 O O . CYS A 1 206 ? 6.414 -19.249 0.270 1.00 85.06 206 CYS A O 1
ATOM 1595 N N . LEU A 1 207 ? 7.991 -17.928 1.182 1.00 82.94 207 LEU A N 1
ATOM 1596 C CA . LEU A 1 207 ? 7.539 -16.658 0.600 1.00 82.94 207 LEU A CA 1
ATOM 1597 C C . LEU A 1 207 ? 7.469 -16.719 -0.934 1.00 82.94 207 LEU A C 1
ATOM 1599 O O . LEU A 1 207 ? 6.553 -16.168 -1.529 1.00 82.94 207 LEU A O 1
ATOM 1603 N N . CYS A 1 208 ? 8.385 -17.454 -1.570 1.00 77.88 208 CYS A N 1
ATOM 1604 C CA . CYS A 1 208 ? 8.384 -17.675 -3.019 1.00 77.88 208 CYS A CA 1
ATOM 1605 C C . CYS A 1 208 ? 7.395 -18.766 -3.495 1.00 77.88 208 CYS A C 1
ATOM 1607 O O . CYS A 1 208 ? 7.447 -19.183 -4.655 1.00 77.88 208 CYS A O 1
ATOM 1609 N N . GLY A 1 209 ? 6.565 -19.315 -2.602 1.00 79.31 209 GLY A N 1
ATOM 1610 C CA . GLY A 1 209 ? 5.642 -20.422 -2.879 1.00 79.31 209 GLY A CA 1
ATOM 1611 C C . GLY A 1 209 ? 6.285 -21.814 -2.936 1.00 79.31 209 GLY A C 1
ATOM 1612 O O . GLY A 1 209 ? 5.571 -22.807 -3.017 1.00 79.31 209 GLY A O 1
ATOM 1613 N N . GLY A 1 210 ? 7.617 -21.922 -2.867 1.00 83.69 210 GLY A N 1
ATOM 1614 C CA . GLY A 1 210 ? 8.314 -23.211 -2.858 1.00 83.69 210 GLY A CA 1
ATOM 1615 C C . GLY A 1 210 ? 8.107 -23.998 -1.560 1.00 83.69 210 GLY A C 1
ATOM 1616 O O . GLY A 1 210 ? 7.923 -23.417 -0.491 1.00 83.69 210 GLY A O 1
ATOM 1617 N N . MET A 1 211 ? 8.183 -25.326 -1.633 1.00 89.31 211 MET A N 1
ATOM 1618 C CA . MET A 1 211 ? 8.040 -26.191 -0.459 1.00 89.31 211 MET A CA 1
ATOM 1619 C C . MET A 1 211 ? 9.268 -26.130 0.453 1.00 89.31 211 MET A C 1
ATOM 1621 O O . MET A 1 211 ? 10.402 -25.943 0.001 1.00 89.31 211 MET A O 1
ATOM 1625 N N . TRP A 1 212 ? 9.032 -26.289 1.754 1.00 89.69 212 TRP A N 1
ATOM 1626 C CA . TRP A 1 212 ? 10.088 -26.413 2.751 1.00 89.69 212 TRP A CA 1
ATOM 1627 C C . TRP A 1 212 ? 10.624 -27.849 2.803 1.00 89.69 212 TRP A C 1
ATOM 1629 O O . TRP A 1 212 ? 9.853 -28.786 2.994 1.00 89.69 212 TRP A O 1
ATOM 1639 N N . ALA A 1 213 ? 11.941 -28.010 2.703 1.00 89.00 213 ALA A N 1
ATOM 1640 C CA . ALA A 1 213 ? 12.659 -29.249 2.986 1.00 89.00 213 ALA A CA 1
ATOM 1641 C C . ALA A 1 213 ? 13.365 -29.132 4.344 1.00 89.00 213 ALA A C 1
ATOM 1643 O O . ALA A 1 213 ? 13.933 -28.086 4.656 1.00 89.00 213 ALA A O 1
ATOM 1644 N N . LEU A 1 214 ? 13.322 -30.175 5.172 1.00 85.75 214 LEU A N 1
ATOM 1645 C CA . LEU A 1 214 ? 14.049 -30.193 6.444 1.00 85.75 214 LEU A CA 1
ATOM 1646 C C . LEU A 1 214 ? 15.553 -30.323 6.178 1.00 85.75 214 LEU A C 1
ATOM 1648 O O . LEU A 1 214 ? 15.972 -31.215 5.446 1.00 85.75 214 LEU A O 1
ATOM 1652 N N . GLU A 1 215 ? 16.366 -29.464 6.795 1.00 76.75 215 GLU A N 1
ATOM 1653 C CA . GLU A 1 215 ? 17.816 -29.663 6.817 1.00 76.75 215 GLU A CA 1
ATOM 1654 C C . GLU A 1 215 ? 18.136 -30.750 7.847 1.00 76.75 215 GLU A C 1
ATOM 1656 O O . GLU A 1 215 ? 18.122 -30.518 9.059 1.00 76.75 215 GLU A O 1
ATOM 1661 N N . THR A 1 216 ? 18.421 -31.960 7.372 1.00 63.56 216 THR A N 1
ATOM 1662 C CA . THR A 1 216 ? 19.147 -32.956 8.162 1.00 63.56 216 THR A CA 1
ATOM 1663 C C . THR A 1 216 ? 20.554 -32.425 8.409 1.00 63.56 216 THR A C 1
ATOM 1665 O O . THR A 1 216 ? 21.214 -32.005 7.465 1.00 63.56 216 THR A O 1
ATOM 1668 N N . GLY A 1 217 ? 21.014 -32.424 9.663 1.00 55.50 217 GLY A N 1
ATOM 1669 C CA . GLY A 1 217 ? 22.277 -31.818 10.116 1.00 55.50 217 GLY A CA 1
ATOM 1670 C C . GLY A 1 217 ? 23.577 -32.423 9.564 1.00 55.50 217 GLY A C 1
ATOM 1671 O O . GLY A 1 217 ? 24.606 -32.329 10.225 1.00 55.50 217 GLY A O 1
ATOM 1672 N N . ALA A 1 218 ? 23.558 -33.033 8.381 1.00 40.06 218 ALA A N 1
ATOM 1673 C CA . ALA A 1 218 ? 24.751 -33.357 7.623 1.00 40.06 218 ALA A CA 1
ATOM 1674 C C . ALA A 1 218 ? 25.145 -32.114 6.818 1.00 40.06 218 ALA A C 1
ATOM 1676 O O . ALA A 1 218 ? 24.511 -31.770 5.821 1.00 40.06 218 ALA A O 1
ATOM 1677 N N . GLY A 1 219 ? 26.172 -31.407 7.287 1.00 46.06 219 GLY A N 1
ATOM 1678 C CA . GLY A 1 219 ? 26.779 -30.322 6.535 1.00 46.06 219 GLY A CA 1
ATOM 1679 C C . GLY A 1 219 ? 27.216 -30.816 5.160 1.00 46.06 219 GLY A C 1
ATOM 1680 O O . GLY A 1 219 ? 28.180 -31.561 5.039 1.00 46.06 219 GLY A O 1
ATOM 1681 N N . GLN A 1 220 ? 26.516 -30.373 4.125 1.00 35.66 220 GLN A N 1
ATOM 1682 C CA . GLN A 1 220 ? 27.062 -30.296 2.783 1.00 35.66 220 GLN A CA 1
ATOM 1683 C C . GLN A 1 220 ? 26.781 -28.890 2.274 1.00 35.66 220 GLN A C 1
ATOM 1685 O O . GLN A 1 220 ? 25.715 -28.573 1.752 1.00 35.66 220 GLN A O 1
ATOM 1690 N N . THR A 1 221 ? 27.782 -28.029 2.424 1.00 39.00 221 THR A N 1
ATOM 1691 C CA . THR A 1 221 ? 28.120 -27.096 1.355 1.00 39.00 221 THR A CA 1
ATOM 1692 C C . THR A 1 221 ? 28.287 -27.919 0.082 1.00 39.00 221 THR A C 1
ATOM 1694 O O . THR A 1 221 ? 29.366 -28.437 -0.189 1.00 39.00 221 THR A O 1
ATOM 1697 N N . SER A 1 222 ? 27.209 -28.090 -0.680 1.00 34.12 222 SER A N 1
ATOM 1698 C CA . SER A 1 222 ? 27.305 -28.520 -2.066 1.00 34.12 222 SER A CA 1
ATOM 1699 C C . SER A 1 222 ? 27.848 -27.334 -2.859 1.00 34.12 222 SER A C 1
ATOM 1701 O O . SER A 1 222 ? 27.104 -26.552 -3.451 1.00 34.12 222 SER A O 1
ATOM 1703 N N . THR A 1 223 ? 29.167 -27.165 -2.828 1.00 33.97 223 THR A N 1
ATOM 1704 C CA . THR A 1 223 ? 29.884 -26.650 -3.991 1.00 33.97 223 THR A CA 1
ATOM 1705 C C . THR A 1 223 ? 29.403 -27.455 -5.202 1.00 33.97 223 THR A C 1
ATOM 1707 O O . THR A 1 223 ? 29.365 -28.684 -5.118 1.00 33.97 223 THR A O 1
ATOM 1710 N N . PRO A 1 224 ? 28.985 -26.821 -6.310 1.00 33.59 224 PRO A N 1
ATOM 1711 C CA . PRO A 1 224 ? 28.670 -27.562 -7.517 1.00 33.59 224 PRO A CA 1
ATOM 1712 C C . PRO A 1 224 ? 29.986 -28.123 -8.056 1.00 33.59 224 PRO A C 1
ATOM 1714 O O . PRO A 1 224 ? 30.753 -27.425 -8.717 1.00 33.59 224 PRO A O 1
ATOM 1717 N N . THR A 1 225 ? 30.287 -29.378 -7.736 1.00 30.44 225 THR A N 1
ATOM 1718 C CA . THR A 1 225 ? 31.350 -30.115 -8.407 1.00 30.44 225 THR A CA 1
ATOM 1719 C C . THR A 1 225 ? 30.877 -30.324 -9.842 1.00 30.44 225 THR A C 1
ATOM 1721 O O . THR A 1 225 ? 29.988 -31.137 -10.100 1.00 30.44 225 THR A O 1
ATOM 1724 N N . MET A 1 226 ? 31.423 -29.542 -10.778 1.00 36.06 226 MET A N 1
ATOM 1725 C CA . MET A 1 226 ? 31.393 -29.867 -12.202 1.00 36.06 226 MET A CA 1
ATOM 1726 C C . MET A 1 226 ? 32.047 -31.240 -12.367 1.00 36.06 226 MET A C 1
ATOM 1728 O O . MET A 1 226 ? 33.263 -31.348 -12.501 1.00 36.06 226 MET A O 1
ATOM 1732 N N . ASN A 1 227 ? 31.243 -32.300 -12.354 1.00 32.62 227 ASN A N 1
ATOM 1733 C CA . ASN A 1 227 ? 31.675 -33.592 -12.857 1.00 32.62 227 ASN A CA 1
ATOM 1734 C C . ASN A 1 227 ? 31.698 -33.505 -14.384 1.00 32.62 227 ASN A C 1
ATOM 1736 O O . ASN A 1 227 ? 30.726 -33.826 -15.067 1.00 32.62 227 ASN A O 1
ATOM 1740 N N . GLN A 1 228 ? 32.842 -33.064 -14.911 1.00 39.81 228 GLN A N 1
ATOM 1741 C CA . GLN A 1 228 ? 33.315 -33.507 -16.215 1.00 39.81 228 GLN A CA 1
ATOM 1742 C C . GLN A 1 228 ? 33.528 -35.021 -16.134 1.00 39.81 228 GLN A C 1
ATOM 1744 O O . GLN A 1 228 ? 34.580 -35.499 -15.719 1.00 39.81 228 GLN A O 1
ATOM 1749 N N . ALA A 1 229 ? 32.510 -35.787 -16.516 1.00 33.50 229 ALA A N 1
ATOM 1750 C CA . ALA A 1 229 ? 32.700 -37.169 -16.913 1.00 33.50 229 ALA A CA 1
ATOM 1751 C C . ALA A 1 229 ? 32.905 -37.181 -18.427 1.00 33.50 229 ALA A C 1
ATOM 1753 O O . ALA A 1 229 ? 31.959 -37.124 -19.212 1.00 33.50 229 ALA A O 1
ATOM 1754 N N . ALA A 1 230 ? 34.178 -37.222 -18.808 1.00 34.81 230 ALA A N 1
ATOM 1755 C CA . ALA A 1 230 ? 34.622 -37.615 -20.127 1.00 34.81 230 ALA A CA 1
ATOM 1756 C C . ALA A 1 230 ? 33.945 -38.934 -20.543 1.00 34.81 230 ALA A C 1
ATOM 1758 O O . ALA A 1 230 ? 34.071 -39.955 -19.867 1.00 34.81 230 ALA A O 1
ATOM 1759 N N . ARG A 1 231 ? 33.259 -38.924 -21.686 1.00 35.88 231 ARG A N 1
ATOM 1760 C CA . ARG A 1 231 ? 33.050 -40.120 -22.504 1.00 35.88 231 ARG A CA 1
ATOM 1761 C C . ARG A 1 231 ? 33.643 -39.831 -23.873 1.00 35.88 231 ARG A C 1
ATOM 1763 O O . ARG A 1 231 ? 33.095 -39.048 -24.641 1.00 35.88 231 ARG A O 1
ATOM 1770 N N . GLY A 1 232 ? 34.811 -40.424 -24.110 1.00 32.38 232 GLY A N 1
ATOM 1771 C CA . GLY A 1 232 ? 35.414 -40.529 -25.431 1.00 32.38 232 GLY A CA 1
ATOM 1772 C C . GLY A 1 232 ? 34.576 -41.404 -26.376 1.00 32.38 232 GLY A C 1
ATOM 1773 O O . GLY A 1 232 ? 33.614 -42.044 -25.941 1.00 32.38 232 GLY A O 1
ATOM 1774 N N . PRO A 1 233 ? 34.920 -41.402 -27.673 1.00 38.06 233 PRO A N 1
ATOM 1775 C CA . PRO A 1 233 ? 34.029 -41.790 -28.755 1.00 38.06 233 PRO A CA 1
ATOM 1776 C C . PRO A 1 233 ? 34.017 -43.309 -28.961 1.00 38.06 233 PRO A C 1
ATOM 1778 O O . PRO A 1 233 ? 35.063 -43.946 -29.040 1.00 38.06 233 PRO A O 1
ATOM 1781 N N . GLY A 1 234 ? 32.816 -43.876 -29.074 1.00 31.86 234 GLY A N 1
ATOM 1782 C CA . GLY A 1 234 ? 32.571 -45.271 -29.432 1.00 31.86 234 GLY A CA 1
ATOM 1783 C C . GLY A 1 234 ? 31.675 -45.328 -30.663 1.00 31.86 234 GLY A C 1
ATOM 1784 O O . GLY A 1 234 ? 30.518 -44.929 -30.625 1.00 31.86 234 GLY A O 1
ATOM 1785 N N . THR A 1 235 ? 32.275 -45.765 -31.755 1.00 34.88 235 THR A N 1
ATOM 1786 C CA . THR A 1 235 ? 31.788 -45.901 -33.128 1.00 34.88 235 THR A CA 1
ATOM 1787 C C . THR A 1 235 ? 30.580 -46.825 -33.342 1.00 34.88 235 THR A C 1
ATOM 1789 O O . THR A 1 235 ? 30.475 -47.867 -32.707 1.00 34.88 235 THR A O 1
ATOM 1792 N N . MET A 1 236 ? 29.835 -46.488 -34.407 1.00 32.47 236 MET A N 1
ATOM 1793 C CA . MET A 1 236 ? 29.158 -47.361 -35.388 1.00 32.47 236 MET A CA 1
ATOM 1794 C C . MET A 1 236 ? 27.808 -48.007 -35.037 1.00 32.47 236 MET A C 1
ATOM 1796 O O . MET A 1 236 ? 27.721 -48.940 -34.249 1.00 32.47 236 MET A O 1
ATOM 1800 N N . GLY A 1 237 ? 26.781 -47.601 -35.796 1.00 32.88 237 GLY A N 1
ATOM 1801 C CA . GLY A 1 237 ? 25.607 -48.429 -36.079 1.00 32.88 237 GLY A CA 1
ATOM 1802 C C . GLY A 1 237 ? 24.348 -47.632 -36.415 1.00 32.88 237 GLY A C 1
ATOM 1803 O O . GLY A 1 237 ? 23.501 -47.461 -35.548 1.00 32.88 237 GLY A O 1
ATOM 1804 N N . GLY A 1 238 ? 24.195 -47.165 -37.661 1.00 33.66 238 GLY A N 1
ATOM 1805 C CA . GLY A 1 238 ? 22.894 -46.662 -38.120 1.00 33.66 238 GLY A CA 1
ATOM 1806 C C . GLY A 1 238 ? 22.932 -45.725 -39.322 1.00 33.66 238 GLY A C 1
ATOM 1807 O O . GLY A 1 238 ? 22.719 -44.529 -39.166 1.00 33.66 238 GLY A O 1
ATOM 1808 N N . LEU A 1 239 ? 23.150 -46.268 -40.520 1.00 37.66 239 LEU A N 1
ATOM 1809 C CA . LEU A 1 239 ? 22.777 -45.621 -41.779 1.00 37.66 239 LEU A CA 1
ATOM 1810 C C . LEU A 1 239 ? 22.276 -46.689 -42.752 1.00 37.66 239 LEU A C 1
ATOM 1812 O O . LEU A 1 239 ? 23.066 -47.494 -43.230 1.00 37.66 239 LEU A O 1
ATOM 1816 N N . ALA A 1 240 ? 20.975 -46.670 -43.028 1.00 36.09 240 ALA A N 1
ATOM 1817 C CA . ALA A 1 240 ? 20.422 -46.711 -44.382 1.00 36.09 240 ALA A CA 1
ATOM 1818 C C . ALA A 1 240 ? 18.898 -46.565 -44.283 1.00 36.09 240 ALA A C 1
ATOM 1820 O O . ALA A 1 240 ? 18.212 -47.421 -43.729 1.00 36.09 240 ALA A O 1
ATOM 1821 N N . GLY A 1 241 ? 18.393 -45.444 -44.790 1.00 32.28 241 GLY A N 1
ATOM 1822 C CA . GLY A 1 241 ? 16.998 -45.309 -45.178 1.00 32.28 241 GLY A CA 1
ATOM 1823 C C . GLY A 1 241 ? 16.798 -45.672 -46.649 1.00 32.28 241 GLY A C 1
ATOM 1824 O O . GLY A 1 241 ? 17.766 -45.868 -47.383 1.00 32.28 241 GLY A O 1
ATOM 1825 N N . SER A 1 242 ? 15.521 -45.628 -47.032 1.00 35.69 242 SER A N 1
ATOM 1826 C CA . SER A 1 242 ? 14.991 -45.475 -48.394 1.00 35.69 242 SER A CA 1
ATOM 1827 C C . SER A 1 242 ? 14.936 -46.739 -49.258 1.00 35.69 242 SER A C 1
ATOM 1829 O O . SER A 1 242 ? 15.920 -47.108 -49.891 1.00 35.69 242 SER A O 1
ATOM 1831 N N . SER A 1 243 ? 13.754 -47.359 -49.324 1.00 36.41 243 SER A N 1
ATOM 1832 C CA . SER A 1 243 ? 12.791 -47.244 -50.439 1.00 36.41 243 SER A CA 1
ATOM 1833 C C . SER A 1 243 ? 11.484 -47.948 -50.086 1.00 36.41 243 SER A C 1
ATOM 1835 O O . SER A 1 243 ? 11.550 -48.994 -49.406 1.00 36.41 243 SER A O 1
#

Sequence (243 aa):
MSRAFLRFMCRGLRGVYAGYASSVALAGDARIYYAEICQTLESSPVRIDVYEKLLVGVDSAVGHAYHGAGYGDAERPGPEKELLVNARVPAVLVTAVATILRQNIPALKPEIDRMAIYLGDYSWLGIGADPRTEQYKKKRDVDALKKIPLRAVRPADHAGNQSSKHPSSQRRRRCARCCEVSGDIHPPRSLLSFRMIAKLGLLRSCLCGGMWALETGAGQTSTPTMNQAARGPGTMGGLAGSS

Radius of gyration: 28.27 Å; chains: 1; bounding box: 57×72×82 Å

pLDDT: mean 74.45, std 18.4, range [30.44, 95.12]

Secondary structure (DSSP, 8-state):
--HHHHHHHHHHHHHHHHHHHH-TT--THHHHHHHHHHHHHHH-SS-HHHHHHHHHHHHHHHHHHHHHTT--TTTTHHHHHHHHHH----GGGHHHHHHIIIIIHHHHGGG--HHHHHHS--GGGT-S--HHHHHHHHHS-B-TTT-SBPPP-----S-----S--------EEETTT--EE---PPPSSHHHHHHHHHTTTTTB-TTSPBEEE--S--------------------------